Protein 1WDE (pdb70)

Radius of gyration: 20.73 Å; Cα contacts (8 Å, |Δi|>4): 578; chains: 1; bounding box: 50×47×56 Å

Solvent-accessible surface area: 13864 Å² total

Structure (mmCIF, N/CA/C/O backbone):
data_1WDE
#
_entry.id   1WDE
#
_cell.length_a   62.827
_cell.length_b   62.827
_cell.length_c   129.728
_cell.angle_alpha   90.00
_cell.angle_beta   90.00
_cell.angle_gamma   90.00
#
_symmetry.space_group_name_H-M   'P 41 21 2'
#
loop_
_entity.id
_entity.type
_entity.pdbx_description
1 polymer 'Probable diphthine synthase'
2 water water
#
loop_
_atom_site.group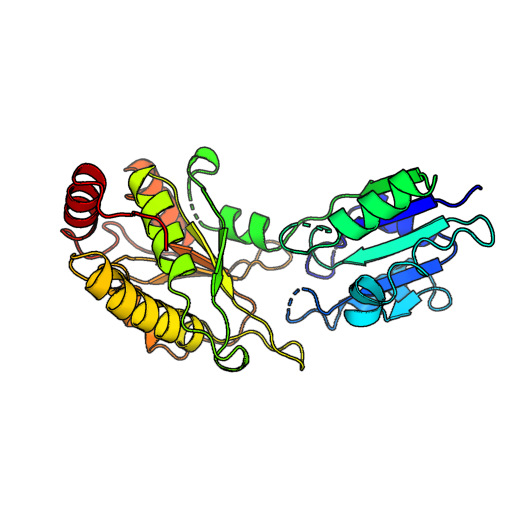_PDB
_atom_site.id
_atom_site.type_symbol
_atom_site.label_atom_id
_atom_site.label_alt_id
_atom_site.label_comp_id
_atom_site.label_asym_id
_atom_site.label_entity_id
_atom_site.label_seq_id
_atom_site.pdbx_PDB_ins_code
_atom_site.Cartn_x
_atom_site.Cartn_y
_atom_site.Cartn_z
_atom_site.occupancy
_atom_site.B_iso_or_equiv
_atom_site.auth_seq_id
_atom_site.auth_comp_id
_atom_site.auth_asym_id
_atom_site.auth_atom_id
_atom_site.pdbx_PDB_model_num
ATOM 1 N N . GLU A 1 6 ? 42.008 24.472 6.149 1.00 90.58 6 GLU A N 1
ATOM 2 C CA . GLU A 1 6 ? 41.292 25.207 7.231 1.00 91.96 6 GLU A CA 1
ATOM 3 C C . GLU A 1 6 ? 41.063 26.678 6.887 1.00 92.15 6 GLU A C 1
ATOM 4 O O . GLU A 1 6 ? 41.762 27.557 7.397 1.00 91.73 6 GLU A O 1
ATOM 10 N N . ALA A 1 7 ? 40.074 26.934 6.030 1.00 91.81 7 ALA A N 1
ATOM 11 C CA . ALA A 1 7 ? 39.730 28.292 5.603 1.00 89.43 7 ALA A CA 1
ATOM 12 C C . ALA A 1 7 ? 39.687 29.252 6.787 1.00 86.72 7 ALA A C 1
ATOM 13 O O . ALA A 1 7 ? 39.441 28.841 7.923 1.00 87.32 7 ALA A O 1
ATOM 15 N N . VAL A 1 8 ? 39.920 30.532 6.511 1.00 83.09 8 VAL A N 1
ATOM 16 C CA . VAL A 1 8 ? 39.938 31.559 7.549 1.00 77.91 8 VAL A CA 1
ATOM 17 C C . VAL A 1 8 ? 38.818 31.408 8.578 1.00 72.96 8 VAL A C 1
ATOM 18 O O . VAL A 1 8 ? 37.631 31.530 8.252 1.00 73.06 8 VAL A O 1
ATOM 22 N N . THR A 1 9 ? 39.208 31.134 9.821 1.00 65.44 9 THR A N 1
ATOM 23 C CA . THR A 1 9 ? 38.256 30.983 10.916 1.00 58.16 9 THR A CA 1
ATOM 24 C C . THR A 1 9 ? 38.683 31.824 12.118 1.00 53.15 9 THR A C 1
ATOM 25 O O . THR A 1 9 ? 39.841 31.792 12.542 1.00 49.14 9 THR A O 1
ATOM 29 N N . LEU A 1 10 ? 37.740 32.587 12.658 1.00 49.36 10 LEU A N 1
ATOM 30 C CA . LEU A 1 10 ? 38.018 33.445 13.799 1.00 47.14 10 LEU A CA 1
ATOM 31 C C . LEU A 1 10 ? 37.418 32.871 15.077 1.00 49.29 10 LEU A C 1
ATOM 32 O O . LEU A 1 10 ? 36.249 32.473 15.112 1.00 49.04 10 LEU A O 1
ATOM 37 N N . LEU A 1 11 ? 38.230 32.821 16.128 1.00 46.44 11 LEU A N 1
ATOM 38 C CA . LEU A 1 11 ? 37.770 32.312 17.407 1.00 39.26 11 LEU A CA 1
ATOM 39 C C . LEU A 1 11 ? 37.797 33.449 18.413 1.00 39.07 11 LEU A C 1
ATOM 40 O O . LEU A 1 11 ? 38.871 33.961 18.730 1.00 39.19 11 LEU A O 1
ATOM 45 N N . LEU A 1 12 ? 36.620 33.863 18.886 1.00 38.01 12 LEU A N 1
ATOM 46 C CA . LEU A 1 12 ? 36.524 34.919 19.901 1.00 33.23 12 LEU A CA 1
ATOM 47 C C . LEU A 1 12 ? 36.394 34.153 21.201 1.00 27.23 12 LEU A C 1
ATOM 48 O O . LEU A 1 12 ? 35.322 33.649 21.525 1.00 27.58 12 LEU A O 1
ATOM 53 N N . VAL A 1 13 ? 37.491 34.085 21.945 1.00 26.15 13 VAL A N 1
ATOM 54 C CA . VAL A 1 13 ? 37.544 33.297 23.166 1.00 25.03 13 VAL A CA 1
ATOM 55 C C . VAL A 1 13 ? 37.558 34.043 24.509 1.00 23.01 13 VAL A C 1
ATOM 56 O O . VAL A 1 13 ? 38.424 34.885 24.756 1.00 30.43 13 VAL A O 1
ATOM 60 N N . GLY A 1 14 ? 36.605 33.714 25.379 1.00 25.74 14 GLY A N 1
ATOM 61 C CA . GLY A 1 14 ? 36.576 34.316 26.703 1.00 22.48 14 GLY A CA 1
ATOM 62 C C . GLY A 1 14 ? 37.492 33.460 27.575 1.00 21.25 14 GLY A C 1
ATOM 63 O O . GLY A 1 14 ? 37.355 32.240 27.631 1.00 27.20 14 GLY A O 1
ATOM 64 N N . TRP A 1 15 ? 38.437 34.093 28.252 1.00 23.90 15 TRP A N 1
ATOM 65 C CA . TRP A 1 15 ? 39.394 33.385 29.089 1.00 25.74 15 TRP A CA 1
ATOM 66 C C . TRP A 1 15 ? 39.056 33.353 30.594 1.00 28.43 15 TRP A C 1
ATOM 67 O O . TRP A 1 15 ? 39.755 32.709 31.370 1.00 29.42 15 TRP A O 1
ATOM 78 N N . GLY A 1 16 ? 37.980 34.012 31.010 1.00 25.02 16 GLY A N 1
ATOM 79 C CA . GLY A 1 16 ? 37.679 34.051 32.437 1.00 26.27 16 GLY A CA 1
ATOM 80 C C . GLY A 1 16 ? 38.474 35.229 32.992 1.00 25.39 16 GLY A C 1
ATOM 81 O O . GLY A 1 16 ? 39.349 35.747 32.304 1.00 25.90 16 GLY A O 1
ATOM 82 N N . TYR A 1 17 ? 38.223 35.659 34.223 1.00 27.13 17 TYR A N 1
ATOM 83 C CA . TYR A 1 17 ? 38.942 36.833 34.712 1.00 25.43 17 TYR A CA 1
ATOM 84 C C . TYR A 1 17 ? 40.088 36.596 35.686 1.00 29.07 17 TYR A C 1
ATOM 85 O O . TYR A 1 17 ? 40.606 37.540 36.271 1.00 34.17 17 TYR A O 1
ATOM 94 N N . ALA A 1 18 ? 40.493 35.349 35.869 1.00 31.43 18 ALA A N 1
ATOM 95 C CA . ALA A 1 18 ? 41.607 35.052 36.756 1.00 32.85 18 ALA A CA 1
ATOM 96 C C . ALA A 1 18 ? 42.170 33.695 36.390 1.00 34.53 18 ALA A C 1
ATOM 97 O O . ALA A 1 18 ? 41.500 32.901 35.745 1.00 32.93 18 ALA A O 1
ATOM 99 N N . PRO A 1 19 ? 43.422 33.421 36.773 1.00 35.04 19 PRO A N 1
ATOM 100 C CA . PRO A 1 19 ? 43.966 32.105 36.436 1.00 36.45 19 PRO A CA 1
ATOM 101 C C . PRO A 1 19 ? 43.103 31.012 37.074 1.00 34.53 19 PRO A C 1
ATOM 102 O O . PRO A 1 19 ? 42.600 31.181 38.182 1.00 33.42 19 PRO A O 1
ATOM 106 N N . GLY A 1 20 ? 42.905 29.912 36.352 1.00 27.56 20 GLY A N 1
ATOM 107 C CA . GLY A 1 20 ? 42.103 28.818 36.870 1.00 30.49 20 GLY A CA 1
ATOM 108 C C . GLY A 1 20 ? 40.641 28.928 36.476 1.00 29.70 20 GLY A C 1
ATOM 109 O O . GLY A 1 20 ? 39.850 28.022 36.722 1.00 29.17 20 GLY A O 1
ATOM 118 N N . GLN A 1 22 ? 39.579 29.270 33.311 1.00 28.54 22 GLN A N 1
ATOM 119 C CA . GLN A 1 22 ? 39.447 28.962 31.876 1.00 26.13 22 GLN A CA 1
ATOM 120 C C . GLN A 1 22 ? 38.654 27.669 31.663 1.00 27.59 22 GLN A C 1
ATOM 121 O O . GLN A 1 22 ? 38.810 26.722 32.431 1.00 30.76 22 GLN A O 1
ATOM 127 N N . THR A 1 23 ? 37.788 27.614 30.641 1.00 26.14 23 THR A N 1
ATOM 128 C CA . THR A 1 23 ? 37.037 26.377 30.422 1.00 27.82 23 THR A CA 1
ATOM 129 C C . THR A 1 23 ? 37.914 25.457 29.572 1.00 26.89 23 THR A C 1
ATOM 130 O O . THR A 1 23 ? 38.854 25.910 28.930 1.00 28.30 23 THR A O 1
ATOM 134 N N . LEU A 1 24 ? 37.608 24.170 29.587 1.00 30.77 24 LEU A N 1
ATOM 135 C CA . LEU A 1 24 ? 38.368 23.195 28.797 1.00 34.75 24 LEU A CA 1
ATOM 136 C C . LEU A 1 24 ? 38.317 23.534 27.300 1.00 35.89 24 LEU A C 1
ATOM 137 O O . LEU A 1 24 ? 39.347 23.524 26.603 1.00 29.68 24 LEU A O 1
ATOM 142 N N . GLU A 1 25 ? 37.130 23.866 26.794 1.00 30.27 25 GLU A N 1
ATOM 143 C CA . GLU A 1 25 ? 37.051 24.174 25.368 1.00 31.96 25 GLU A CA 1
ATOM 144 C C . GLU A 1 25 ? 37.813 25.429 24.994 1.00 31.22 25 GLU A C 1
ATOM 145 O O . GLU A 1 25 ? 38.326 25.536 23.869 1.00 32.12 25 GLU A O 1
ATOM 151 N N . ALA A 1 26 ? 37.907 26.393 25.913 1.00 23.62 26 ALA A N 1
ATOM 152 C CA . ALA A 1 26 ? 38.660 27.601 25.599 1.00 21.95 26 ALA A CA 1
ATOM 153 C C . ALA A 1 26 ? 40.160 27.243 25.517 1.00 25.96 26 ALA A C 1
ATOM 154 O O . ALA A 1 26 ? 40.874 27.693 24.619 1.00 31.60 26 ALA A O 1
ATOM 156 N N . LEU A 1 27 ? 40.627 26.471 26.493 1.00 29.35 27 LEU A N 1
ATOM 157 C CA . LEU A 1 27 ? 42.027 26.047 26.535 1.00 34.09 27 LEU A CA 1
ATOM 158 C C . LEU A 1 27 ? 42.296 25.303 25.215 1.00 37.15 27 LEU A C 1
ATOM 159 O O . LEU A 1 27 ? 43.239 25.623 24.486 1.00 36.86 27 LEU A O 1
ATOM 164 N N . ASP A 1 28 ? 41.433 24.338 24.906 1.00 38.30 28 ASP A N 1
ATOM 165 C CA . ASP A 1 28 ? 41.542 23.549 23.676 1.00 42.33 28 ASP A CA 1
ATOM 166 C C . ASP A 1 28 ? 41.583 24.445 22.423 1.00 46.15 28 ASP A C 1
ATOM 167 O O . ASP A 1 28 ? 42.513 24.365 21.612 1.00 47.92 28 ASP A O 1
ATOM 172 N N . ALA A 1 29 ? 40.580 25.305 22.272 1.00 39.92 29 ALA A N 1
ATOM 173 C CA . ALA A 1 29 ? 40.496 26.206 21.124 1.00 39.47 29 ALA A CA 1
ATOM 174 C C . ALA A 1 29 ? 41.769 26.991 20.853 1.00 40.15 29 ALA A C 1
ATOM 175 O O . ALA A 1 29 ? 42.227 27.067 19.714 1.00 45.90 29 ALA A O 1
ATOM 177 N N . VAL A 1 30 ? 42.320 27.598 21.898 1.00 41.43 30 VAL A N 1
ATOM 178 C CA . VAL A 1 30 ? 43.530 28.409 21.779 1.00 38.53 30 VAL A CA 1
ATOM 179 C C . VAL A 1 30 ? 44.756 27.564 21.449 1.00 38.50 30 VAL A C 1
ATOM 180 O O . VAL A 1 30 ? 45.680 28.026 20.777 1.00 35.74 30 VAL A O 1
ATOM 184 N N . ARG A 1 31 ? 44.756 26.320 21.906 1.00 42.01 31 ARG A N 1
ATOM 185 C CA . ARG A 1 31 ? 45.881 25.441 21.633 1.00 49.10 31 ARG A CA 1
ATOM 186 C C . ARG A 1 31 ? 45.835 24.977 20.182 1.00 52.47 31 ARG A C 1
ATOM 187 O O . ARG A 1 31 ? 46.876 24.810 19.542 1.00 51.93 31 ARG A O 1
ATOM 195 N N . ARG A 1 32 ? 44.624 24.813 19.658 1.00 52.35 32 ARG A N 1
ATOM 196 C CA . ARG A 1 32 ? 44.435 24.355 18.289 1.00 55.12 32 ARG A CA 1
ATOM 197 C C . ARG A 1 32 ? 44.472 25.457 17.237 1.00 55.31 32 ARG A C 1
ATOM 198 O O . ARG A 1 32 ? 44.519 25.174 16.042 1.00 57.40 32 ARG A O 1
ATOM 206 N N . ALA A 1 33 ? 44.463 26.711 17.671 1.00 55.14 33 ALA A N 1
ATOM 207 C CA . ALA A 1 33 ? 44.522 27.825 16.730 1.00 54.54 33 ALA A CA 1
ATOM 208 C C . ALA A 1 33 ? 45.932 27.914 16.136 1.00 54.22 33 ALA A C 1
ATOM 209 O O . ALA A 1 33 ? 46.865 27.295 16.643 1.00 52.72 33 ALA A O 1
ATOM 211 N N . ASP A 1 34 ? 46.084 28.676 15.059 1.00 54.83 34 ASP A N 1
ATOM 212 C CA . ASP A 1 34 ? 47.386 28.829 14.427 1.00 55.49 34 ASP A CA 1
ATOM 213 C C . ASP A 1 34 ? 48.022 30.120 14.907 1.00 58.69 34 ASP A C 1
ATOM 214 O O . ASP A 1 34 ? 49.248 30.224 14.999 1.00 58.49 34 ASP A O 1
ATOM 219 N N . VAL A 1 35 ? 47.177 31.103 15.207 1.00 57.77 35 VAL A N 1
ATOM 220 C CA . VAL A 1 35 ? 47.628 32.402 15.701 1.00 55.80 35 VAL A CA 1
ATOM 221 C C . VAL A 1 35 ? 46.746 32.784 16.901 1.00 54.64 35 VAL A C 1
ATOM 222 O O . VAL A 1 35 ? 45.555 32.456 16.934 1.00 48.72 35 VAL A O 1
ATOM 226 N N . VAL A 1 36 ? 47.333 33.469 17.879 1.00 51.00 36 VAL A N 1
ATOM 227 C CA . VAL A 1 36 ? 46.599 33.877 19.072 1.00 47.60 36 VAL A CA 1
ATOM 228 C C . VAL A 1 36 ? 46.868 35.323 19.473 1.00 51.49 36 VAL A C 1
ATOM 229 O O . VAL A 1 36 ? 47.939 35.645 19.992 1.00 52.85 36 VAL A O 1
ATOM 233 N N . TYR A 1 37 ? 45.898 36.194 19.210 1.00 49.84 37 TYR A N 1
ATOM 234 C CA . TYR A 1 37 ? 46.000 37.596 19.582 1.00 47.91 37 TYR A CA 1
ATOM 235 C C . TYR A 1 37 ? 45.391 37.665 20.970 1.00 50.32 37 TYR A C 1
ATOM 236 O O . TYR A 1 37 ? 44.403 36.988 21.258 1.00 54.21 37 TYR A O 1
ATOM 245 N N . VAL A 1 38 ? 45.987 38.471 21.834 1.00 48.78 38 VAL A N 1
ATOM 246 C CA . VAL A 1 38 ? 45.512 38.609 23.198 1.00 47.05 38 VAL A CA 1
ATOM 247 C C . VAL A 1 38 ? 45.367 40.087 23.513 1.00 47.24 38 VAL A C 1
ATOM 248 O O . VAL A 1 38 ? 46.312 40.859 23.351 1.00 46.51 38 VAL A O 1
ATOM 252 N N . GLU A 1 39 ? 44.177 40.489 23.940 1.00 43.56 39 GLU A N 1
ATOM 253 C CA . GLU A 1 39 ? 43.952 41.884 24.270 1.00 50.57 39 GLU A CA 1
ATOM 254 C C . GLU A 1 39 ? 43.625 41.983 25.750 1.00 51.34 39 GLU A C 1
ATOM 255 O O . GLU A 1 39 ? 42.752 41.285 26.261 1.00 50.31 39 GLU A O 1
ATOM 261 N N . SER A 1 40 ? 44.364 42.838 26.443 1.00 53.65 40 SER A N 1
ATOM 262 C CA . SER A 1 40 ? 44.176 43.011 27.869 1.00 56.96 40 SER A CA 1
ATOM 263 C C . SER A 1 40 ? 43.794 44.432 28.225 1.00 58.70 40 SER A C 1
ATOM 264 O O . SER A 1 40 ? 44.010 44.871 29.351 1.00 62.02 40 SER A O 1
ATOM 267 N N . TYR A 1 41 ? 43.216 45.147 27.263 1.00 57.42 41 TYR A N 1
ATOM 268 C CA . TYR A 1 41 ? 42.806 46.528 27.483 1.00 54.37 41 TYR A CA 1
ATOM 269 C C . TYR A 1 41 ? 41.321 46.713 27.826 1.00 55.15 41 TYR A C 1
ATOM 270 O O . TYR A 1 41 ? 40.942 47.745 28.386 1.00 53.44 41 TYR A O 1
ATOM 279 N N . THR A 1 42 ? 40.482 45.734 27.487 1.00 52.47 42 THR A N 1
ATOM 280 C CA . THR A 1 42 ? 39.048 45.831 27.784 1.00 56.61 42 THR A CA 1
ATOM 281 C C . THR A 1 42 ? 38.740 45.465 29.230 1.00 56.55 42 THR A C 1
ATOM 282 O O . THR A 1 42 ? 37.606 45.623 29.685 1.00 56.31 42 THR A O 1
ATOM 294 N N . PRO A 1 44 ? 40.454 45.717 33.348 1.00 53.53 44 PRO A N 1
ATOM 295 C CA . PRO A 1 44 ? 41.515 46.173 34.258 1.00 51.55 44 PRO A CA 1
ATOM 296 C C . PRO A 1 44 ? 42.149 45.024 35.052 1.00 50.21 44 PRO A C 1
ATOM 297 O O . PRO A 1 44 ? 41.507 44.004 35.293 1.00 50.72 44 PRO A O 1
ATOM 301 N N . GLY A 1 45 ? 43.407 45.195 35.452 1.00 44.65 45 GLY A N 1
ATOM 302 C CA . GLY A 1 45 ? 44.097 44.165 36.208 1.00 48.51 45 GLY A CA 1
ATOM 303 C C . GLY A 1 45 ? 44.296 42.879 35.422 1.00 51.21 45 GLY A C 1
ATOM 304 O O . GLY A 1 45 ? 44.396 41.795 36.004 1.00 50.11 45 GLY A O 1
ATOM 305 N N . SER A 1 46 ? 44.374 42.996 34.099 1.00 50.28 46 SER A N 1
ATOM 306 C CA . SER A 1 46 ? 44.536 41.825 33.240 1.00 54.54 46 SER A CA 1
ATOM 307 C C . SER A 1 46 ? 45.977 41.526 32.842 1.00 54.02 46 SER A C 1
ATOM 308 O O . SER A 1 46 ? 46.217 40.980 31.769 1.00 57.00 46 SER A O 1
ATOM 311 N N . SER A 1 47 ? 46.934 41.870 33.699 1.00 53.81 47 SER A N 1
ATOM 312 C CA . SER A 1 47 ? 48.346 41.621 33.393 1.00 54.28 47 SER A CA 1
ATOM 313 C C . SER A 1 47 ? 48.647 40.134 33.270 1.00 48.44 47 SER A C 1
ATOM 314 O O . SER A 1 47 ? 49.473 39.715 32.460 1.00 51.83 47 SER A O 1
ATOM 317 N N . TRP A 1 48 ? 47.962 39.344 34.081 1.00 44.37 48 TRP A N 1
ATOM 318 C CA . TRP A 1 48 ? 48.137 37.901 34.111 1.00 41.24 48 TRP A CA 1
ATOM 319 C C . TRP A 1 48 ? 47.711 37.225 32.810 1.00 40.20 48 TRP A C 1
ATOM 320 O O . TRP A 1 48 ? 48.163 36.123 32.512 1.00 37.52 48 TRP A O 1
ATOM 331 N N . LEU A 1 49 ? 46.839 37.882 32.047 1.00 38.50 49 LEU A N 1
ATOM 332 C CA . LEU A 1 49 ? 46.295 37.307 30.815 1.00 35.36 49 LEU A CA 1
ATOM 333 C C . LEU A 1 49 ? 47.324 36.764 29.827 1.00 37.90 49 LEU A C 1
ATOM 334 O O . LEU A 1 49 ? 47.327 35.571 29.535 1.00 39.99 49 LEU A O 1
ATOM 339 N N . TYR A 1 50 ? 48.173 37.646 29.306 1.00 37.64 50 TYR A N 1
ATOM 340 C CA . TYR A 1 50 ? 49.225 37.272 28.358 1.00 41.32 50 TYR A CA 1
ATOM 341 C C . TYR A 1 50 ? 49.932 35.991 28.809 1.00 39.74 50 TYR A C 1
ATOM 342 O O . TYR A 1 50 ? 49.949 34.993 28.087 1.00 41.85 50 TYR A O 1
ATOM 351 N N . LYS A 1 51 ? 50.519 36.025 30.001 1.00 45.12 51 LYS A N 1
ATOM 352 C CA . LYS A 1 51 ? 51.224 34.867 30.556 1.00 42.52 51 LYS A CA 1
ATOM 353 C C . LYS A 1 51 ? 50.383 33.595 30.565 1.00 41.77 51 LYS A C 1
ATOM 354 O O . LYS A 1 51 ? 50.871 32.529 30.199 1.00 41.24 51 LYS A O 1
ATOM 360 N N . SER A 1 52 ? 49.128 33.705 30.999 1.00 39.76 52 SER A N 1
ATOM 361 C CA . SER A 1 52 ? 48.220 32.554 31.066 1.00 37.18 52 SER A CA 1
ATOM 362 C C . SER A 1 52 ? 47.920 31.957 29.697 1.00 33.55 52 SER A C 1
ATOM 363 O O . SER A 1 52 ? 47.836 30.740 29.547 1.00 39.94 52 SER A O 1
ATOM 366 N N . VAL A 1 53 ? 47.741 32.822 28.707 1.00 36.21 53 VAL A N 1
ATOM 367 C CA . VAL A 1 53 ? 47.469 32.383 27.343 1.00 38.67 53 VAL A CA 1
ATOM 368 C C . VAL A 1 53 ? 48.729 31.665 26.828 1.00 43.29 53 VAL A C 1
ATOM 369 O O . VAL A 1 53 ? 48.681 30.479 26.498 1.00 37.99 53 VAL A O 1
ATOM 373 N N . VAL A 1 54 ? 49.846 32.395 26.785 1.00 41.65 54 VAL A N 1
ATOM 374 C CA . VAL A 1 54 ? 51.141 31.865 26.337 1.00 42.47 54 VAL A CA 1
ATOM 375 C C . VAL A 1 54 ? 51.373 30.486 26.923 1.00 41.69 54 VAL A C 1
ATOM 376 O O . VAL A 1 54 ? 51.873 29.579 26.259 1.00 44.72 54 VAL A O 1
ATOM 380 N N . GLU A 1 55 ? 50.996 30.343 28.182 1.00 42.20 55 GLU A N 1
ATOM 381 C CA . GLU A 1 55 ? 51.135 29.091 28.899 1.00 43.27 55 GLU A CA 1
ATOM 382 C C . GLU A 1 55 ? 50.296 28.010 28.214 1.00 49.76 55 GLU A C 1
ATOM 383 O O . GLU A 1 55 ? 50.721 26.860 28.084 1.00 48.19 55 GLU A O 1
ATOM 389 N N . ALA A 1 56 ? 49.109 28.394 27.751 1.00 50.25 56 ALA A N 1
ATOM 390 C CA . ALA A 1 56 ? 48.197 27.463 27.094 1.00 46.57 56 ALA A CA 1
ATOM 391 C C . ALA A 1 56 ? 48.523 27.165 25.634 1.00 46.66 56 ALA A C 1
ATOM 392 O O . ALA A 1 56 ? 48.411 26.027 25.202 1.00 43.65 56 ALA A O 1
ATOM 394 N N . ALA A 1 57 ? 48.923 28.189 24.886 1.00 50.30 57 ALA A N 1
ATOM 395 C CA . ALA A 1 57 ? 49.224 28.059 23.462 1.00 53.98 57 ALA A CA 1
ATOM 396 C C . ALA A 1 57 ? 50.637 27.591 23.111 1.00 56.97 57 ALA A C 1
ATOM 397 O O . ALA A 1 57 ? 50.804 26.760 22.222 1.00 53.90 57 ALA A O 1
ATOM 399 N N . GLY A 1 58 ? 51.653 28.143 23.772 1.00 61.23 58 GLY A N 1
ATOM 400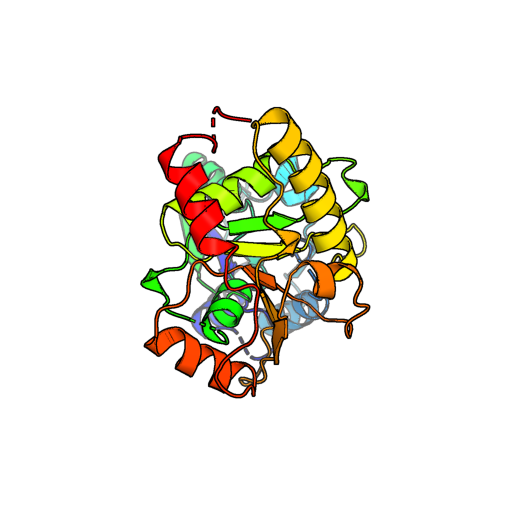 C CA . GLY A 1 58 ? 53.012 27.715 23.482 1.00 69.62 58 GLY A CA 1
ATOM 401 C C . GLY A 1 58 ? 54.091 28.771 23.303 1.00 73.68 58 GLY A C 1
ATOM 402 O O . GLY A 1 58 ? 55.159 28.471 22.768 1.00 78.68 58 GLY A O 1
ATOM 403 N N . GLU A 1 59 ? 53.822 29.996 23.741 1.00 77.63 59 GLU A N 1
ATOM 404 C CA . GLU A 1 59 ? 54.778 31.106 23.644 1.00 80.92 59 GLU A CA 1
ATOM 405 C C . GLU A 1 59 ? 55.274 31.387 22.227 1.00 81.61 59 GLU A C 1
ATOM 406 O O . GLU A 1 59 ? 56.148 32.237 22.035 1.00 83.06 59 GLU A O 1
ATOM 412 N N . ALA A 1 60 ? 54.721 30.685 21.241 1.00 80.45 60 ALA A N 1
ATOM 413 C CA . ALA A 1 60 ? 55.144 30.861 19.857 1.00 79.12 60 ALA A CA 1
ATOM 414 C C . ALA A 1 60 ? 54.032 31.347 18.935 1.00 80.52 60 ALA A C 1
ATOM 415 O O . ALA A 1 60 ? 54.218 31.421 17.721 1.00 82.23 60 ALA A O 1
ATOM 417 N N . ARG A 1 61 ? 52.879 31.680 19.503 1.00 80.22 61 ARG A N 1
ATOM 418 C CA . ARG A 1 61 ? 51.757 32.150 18.699 1.00 77.35 61 ARG A CA 1
ATOM 419 C C . ARG A 1 61 ? 51.052 33.342 19.338 1.00 76.24 61 ARG A C 1
ATOM 420 O O . ARG A 1 61 ? 50.429 34.151 18.648 1.00 79.04 61 ARG A O 1
ATOM 428 N N . VAL A 1 62 ? 51.169 33.457 20.655 1.00 73.18 62 VAL A N 1
ATOM 429 C CA . VAL A 1 62 ? 50.539 34.551 21.379 1.00 70.08 62 VAL A CA 1
ATOM 430 C C . VAL A 1 62 ? 51.051 35.895 20.873 1.00 69.23 62 VAL A C 1
ATOM 431 O O . VAL A 1 62 ? 52.242 36.060 20.610 1.00 69.63 62 VAL A O 1
ATOM 435 N N . VAL A 1 63 ? 50.139 36.853 20.737 1.00 68.03 63 VAL A N 1
ATOM 436 C CA . VAL A 1 63 ? 50.489 38.181 20.256 1.00 67.89 63 VAL A CA 1
ATOM 437 C C . VAL A 1 63 ? 49.643 39.263 20.928 1.00 69.78 63 VAL A C 1
ATOM 438 O O . VAL A 1 63 ? 48.414 39.206 20.899 1.00 68.81 63 VAL A O 1
ATOM 442 N N . GLU A 1 64 ? 50.304 40.245 21.532 1.00 70.27 64 GLU A N 1
ATOM 443 C CA . GLU A 1 64 ? 49.601 41.348 22.175 1.00 70.61 64 GLU A CA 1
ATOM 444 C C . GLU A 1 64 ? 48.876 42.146 21.105 1.00 69.80 64 GLU A C 1
ATOM 445 O O . GLU A 1 64 ? 49.466 42.502 20.085 1.00 72.31 64 GLU A O 1
ATOM 451 N N . ALA A 1 65 ? 47.597 42.423 21.334 1.00 68.47 65 ALA A N 1
ATOM 452 C CA . ALA A 1 65 ? 46.802 43.205 20.395 1.00 65.44 65 ALA A CA 1
ATOM 453 C C . ALA A 1 65 ? 46.300 44.458 21.107 1.00 63.13 65 ALA A C 1
ATOM 454 O O . ALA A 1 65 ? 45.769 44.374 22.211 1.00 62.23 65 ALA A O 1
ATOM 456 N N . SER A 1 66 ? 46.476 45.620 20.485 1.00 62.14 66 SER A N 1
ATOM 457 C CA . SER A 1 66 ? 46.030 46.872 21.093 1.00 61.59 66 SER A CA 1
ATOM 458 C C . SER A 1 66 ? 44.625 47.227 20.621 1.00 61.89 66 SER A C 1
ATOM 459 O O . SER A 1 66 ? 44.084 46.591 19.717 1.00 56.50 66 SER A O 1
ATOM 462 N N . ARG A 1 67 ? 44.040 48.253 21.230 1.00 63.16 67 ARG A N 1
ATOM 463 C CA . ARG A 1 67 ? 42.699 48.672 20.866 1.00 63.56 67 ARG A CA 1
ATOM 464 C C . ARG A 1 67 ? 42.608 49.138 19.416 1.00 66.69 67 ARG A C 1
ATOM 465 O O . ARG A 1 67 ? 41.771 48.646 18.658 1.00 68.05 67 ARG A O 1
ATOM 473 N N . ARG A 1 68 ? 43.462 50.078 19.024 1.00 66.16 68 ARG A N 1
ATOM 474 C CA . ARG A 1 68 ? 43.428 50.570 17.654 1.00 68.14 68 ARG A CA 1
ATOM 475 C C . ARG A 1 68 ? 43.644 49.426 16.672 1.00 67.59 68 ARG A C 1
ATOM 476 O O . ARG A 1 68 ? 43.165 49.477 15.544 1.00 68.62 68 ARG A O 1
ATOM 484 N N . ASP A 1 69 ? 44.355 48.387 17.100 1.00 66.27 69 ASP A N 1
ATOM 485 C CA . ASP A 1 69 ? 44.590 47.239 16.230 1.00 65.41 69 ASP A CA 1
ATOM 486 C C . ASP A 1 69 ? 43.273 46.522 15.952 1.00 65.76 69 ASP A C 1
ATOM 487 O O . ASP A 1 69 ? 42.973 46.169 14.812 1.00 66.18 69 ASP A O 1
ATOM 492 N N . LEU A 1 70 ? 42.481 46.317 16.997 1.00 61.87 70 LEU A N 1
ATOM 493 C CA . LEU A 1 70 ? 41.210 45.626 16.848 1.00 61.77 70 LEU A CA 1
ATOM 494 C C . LEU A 1 70 ? 40.094 46.559 16.379 1.00 62.23 70 LEU A C 1
ATOM 495 O O . LEU A 1 70 ? 39.150 46.121 15.725 1.00 65.43 70 LEU A O 1
ATOM 500 N N . GLU A 1 71 ? 40.202 47.845 16.697 1.00 63.39 71 GLU A N 1
ATOM 501 C CA . GLU A 1 71 ? 39.176 48.799 16.291 1.00 67.81 71 GLU A CA 1
ATOM 502 C C . GLU A 1 71 ? 39.498 49.525 14.981 1.00 71.17 71 GLU A C 1
ATOM 503 O O . GLU A 1 71 ? 38.650 49.621 14.092 1.00 70.65 71 GLU A O 1
ATOM 509 N N . GLU A 1 72 ? 40.721 50.036 14.869 1.00 73.01 72 GLU A N 1
ATOM 510 C CA . GLU A 1 72 ? 41.146 50.764 13.677 1.00 74.86 72 GLU A CA 1
ATOM 511 C C . GLU A 1 72 ? 41.605 49.802 12.582 1.00 75.10 72 GLU A C 1
ATOM 512 O O . GLU A 1 72 ? 41.177 49.901 11.435 1.00 77.76 72 GLU A O 1
ATOM 518 N N . ARG A 1 73 ? 42.482 48.874 12.949 1.00 74.76 73 ARG A N 1
ATOM 519 C CA . ARG A 1 73 ? 43.026 47.902 12.009 1.00 77.15 73 ARG A CA 1
ATOM 520 C C . ARG A 1 73 ? 42.360 46.526 12.118 1.00 79.17 73 ARG A C 1
ATOM 521 O O . ARG A 1 73 ? 43.007 45.495 11.930 1.00 77.81 73 ARG A O 1
ATOM 529 N N . SER A 1 74 ? 41.068 46.541 12.388 1.00 83.32 74 SER A N 1
ATOM 530 C CA . SER A 1 74 ? 40.338 45.282 12.552 1.00 87.22 74 SER A CA 1
ATOM 531 C C . SER A 1 74 ? 40.267 44.529 11.228 1.00 89.39 74 SER A C 1
ATOM 532 O O . SER A 1 74 ? 39.954 43.327 11.188 1.00 89.65 74 SER A O 1
ATOM 535 N N . ARG A 1 75 ? 40.562 45.241 10.139 1.00 91.73 75 ARG A N 1
ATOM 536 C CA . ARG A 1 75 ? 40.503 44.615 8.809 1.00 95.08 75 ARG A CA 1
ATOM 537 C C . ARG A 1 75 ? 41.625 43.590 8.609 1.00 95.86 75 ARG A C 1
ATOM 538 O O . ARG A 1 75 ? 41.536 42.718 7.740 1.00 95.99 75 ARG A O 1
ATOM 546 N N . GLU A 1 76 ? 42.671 43.698 9.412 1.00 98.24 76 GLU A N 1
ATOM 547 C CA . GLU A 1 76 ? 43.818 42.771 9.306 1.00 100.53 76 GLU A CA 1
ATOM 548 C C . GLU A 1 76 ? 43.531 41.457 10.056 1.00 101.41 76 GLU A C 1
ATOM 549 O O . GLU A 1 76 ? 43.745 40.356 9.528 1.00 101.37 76 GLU A O 1
ATOM 555 N N . ILE A 1 77 ? 43.046 41.580 11.285 1.00 101.86 77 ILE A N 1
ATOM 556 C CA . ILE A 1 77 ? 42.737 40.395 12.111 1.00 101.75 77 ILE A CA 1
ATOM 557 C C . ILE A 1 77 ? 41.768 39.480 11.357 1.00 103.09 77 ILE A C 1
ATOM 558 O O . ILE A 1 77 ? 41.807 38.251 11.494 1.00 103.03 77 ILE A O 1
ATOM 563 N N . VAL A 1 78 ? 40.903 40.098 10.569 1.00 104.68 78 VAL A N 1
ATOM 564 C CA . VAL A 1 78 ? 39.941 39.347 9.746 1.00 106.01 78 VAL A CA 1
ATOM 565 C C . VAL A 1 78 ? 40.716 38.707 8.594 1.00 107.82 78 VAL A C 1
ATOM 566 O O . VAL A 1 78 ? 40.160 38.431 7.528 1.00 107.84 78 VAL A O 1
ATOM 570 N N . SER A 1 79 ? 41.978 38.515 8.895 1.00 109.80 79 SER A N 1
ATOM 571 C CA . SER A 1 79 ? 42.999 37.937 7.998 1.00 110.08 79 SER A CA 1
ATOM 572 C C . SER A 1 79 ? 42.403 36.985 6.906 1.00 110.25 79 SER A C 1
ATOM 573 O O . SER A 1 79 ? 42.379 35.756 7.088 1.00 109.87 79 SER A O 1
ATOM 576 N N . ARG A 1 80 ? 41.949 37.624 5.795 1.00 109.54 80 ARG A N 1
ATOM 577 C CA . ARG A 1 80 ? 41.372 36.937 4.578 1.00 109.15 80 ARG A CA 1
ATOM 578 C C . ARG A 1 80 ? 42.440 36.986 3.462 1.00 109.51 80 ARG A C 1
ATOM 579 O O . ARG A 1 80 ? 42.179 37.410 2.309 1.00 109.55 80 ARG A O 1
ATOM 587 N N . ALA A 1 81 ? 43.603 36.552 3.875 1.00 109.24 81 ALA A N 1
ATOM 588 C CA . ALA A 1 81 ? 44.795 36.515 3.047 1.00 108.17 81 ALA A CA 1
ATOM 589 C C . ALA A 1 81 ? 45.301 35.121 3.017 1.00 107.57 81 ALA A C 1
ATOM 590 O O . ALA A 1 81 ? 45.525 34.464 2.006 1.00 108.15 81 ALA A O 1
ATOM 592 N N . LEU A 1 82 ? 45.552 34.524 4.048 1.00 105.50 82 LEU A N 1
ATOM 593 C CA . LEU A 1 82 ? 45.896 33.224 3.790 1.00 101.79 82 LEU A CA 1
ATOM 594 C C . LEU A 1 82 ? 44.591 32.522 4.134 1.00 99.49 82 LEU A C 1
ATOM 595 O O . LEU A 1 82 ? 43.552 32.971 3.649 1.00 100.79 82 LEU A O 1
ATOM 600 N N . ASP A 1 83 ? 44.603 31.499 4.873 1.00 95.91 83 ASP A N 1
ATOM 601 C CA . ASP A 1 83 ? 43.359 30.755 5.284 1.00 92.42 83 ASP A CA 1
ATOM 602 C C . ASP A 1 83 ? 43.798 30.066 6.516 1.00 87.68 83 ASP A C 1
ATOM 603 O O . ASP A 1 83 ? 44.536 29.089 6.442 1.00 86.92 83 ASP A O 1
ATOM 608 N N . ALA A 1 84 ? 43.377 30.562 7.641 1.00 81.83 84 ALA A N 1
ATOM 609 C CA . ALA A 1 84 ? 43.845 29.986 8.894 1.00 74.37 84 ALA A CA 1
ATOM 610 C C . ALA A 1 84 ? 42.874 30.233 10.041 1.00 69.81 84 ALA A C 1
ATOM 611 O O . ALA A 1 84 ? 41.917 30.996 9.919 1.00 66.97 84 ALA A O 1
ATOM 613 N N . VAL A 1 85 ? 43.299 29.583 11.153 1.00 61.57 85 VAL A N 1
ATOM 614 C CA . VAL A 1 85 ? 42.512 29.692 12.384 1.00 54.91 85 VAL A CA 1
ATOM 615 C C . VAL A 1 85 ? 43.126 30.742 13.300 1.00 52.30 85 VAL A C 1
ATOM 616 O O . VAL A 1 85 ? 44.218 30.545 13.843 1.00 49.72 85 VAL A O 1
ATOM 620 N N . VAL A 1 86 ? 42.435 31.864 13.465 1.00 49.54 86 VAL A N 1
ATOM 621 C CA . VAL A 1 86 ? 42.922 32.950 14.312 1.00 46.94 86 VAL A CA 1
ATOM 622 C C . VAL A 1 86 ? 42.056 33.118 15.557 1.00 46.09 86 VAL A C 1
ATOM 623 O O . VAL A 1 86 ? 40.831 33.129 15.475 1.00 45.53 86 VAL A O 1
ATOM 627 N N . ALA A 1 87 ? 42.704 33.247 16.708 1.00 45.85 87 ALA A N 1
ATOM 628 C CA . ALA A 1 87 ? 41.985 33.412 17.959 1.00 47.95 87 ALA A CA 1
ATOM 629 C C . ALA A 1 87 ? 42.253 34.772 18.585 1.00 47.42 87 ALA A C 1
ATOM 630 O O . ALA A 1 87 ? 43.380 35.272 18.548 1.00 45.91 87 ALA A O 1
ATOM 632 N N . VAL A 1 88 ? 41.198 35.378 19.123 1.00 41.15 88 VAL A N 1
ATOM 633 C CA . VAL A 1 88 ? 41.305 36.653 19.821 1.00 37.23 88 VAL A CA 1
ATOM 634 C C . VAL A 1 88 ? 40.827 36.324 21.228 1.00 33.03 88 VAL A C 1
ATOM 635 O O . VAL A 1 88 ? 39.686 35.887 21.433 1.00 29.70 88 VAL A O 1
ATOM 639 N N . VAL A 1 89 ? 41.717 36.506 22.195 1.00 35.56 89 VAL A N 1
ATOM 640 C CA . VAL A 1 89 ? 41.407 36.187 23.579 1.00 33.38 89 VAL A CA 1
ATOM 641 C C . VAL A 1 89 ? 41.174 37.409 24.446 1.00 31.68 89 VAL A C 1
ATOM 642 O O . VAL A 1 89 ? 41.953 38.358 24.428 1.00 34.21 89 VAL A O 1
ATOM 646 N N . THR A 1 90 ? 40.097 37.350 25.222 1.00 33.51 90 THR A N 1
ATOM 647 C CA . THR A 1 90 ? 39.713 38.421 26.130 1.00 29.44 90 THR A CA 1
ATOM 648 C C . THR A 1 90 ? 39.573 37.870 27.545 1.00 31.91 90 THR A C 1
ATOM 649 O O . THR A 1 90 ? 39.161 36.732 27.726 1.00 33.03 90 THR A O 1
ATOM 653 N N . ALA A 1 91 ? 39.948 38.654 28.551 1.00 28.17 91 ALA A N 1
ATOM 654 C CA . ALA A 1 91 ? 39.748 38.203 29.920 1.00 29.52 91 ALA A CA 1
ATOM 655 C C . ALA A 1 91 ? 38.210 38.287 30.054 1.00 26.19 91 ALA A C 1
ATOM 656 O O . ALA A 1 91 ? 37.582 39.131 29.426 1.00 32.97 91 ALA A O 1
ATOM 658 N N . GLY A 1 92 ? 37.596 37.417 30.836 1.00 30.25 92 GLY A N 1
ATOM 659 C CA . GLY A 1 92 ? 36.146 37.467 30.944 1.00 26.33 92 GLY A CA 1
ATOM 660 C C . GLY A 1 92 ? 35.484 36.817 29.737 1.00 26.50 92 GLY A C 1
ATOM 661 O O . GLY A 1 92 ? 35.869 35.726 29.325 1.00 27.77 92 GLY A O 1
ATOM 662 N N . ASP A 1 93 ? 34.488 37.483 29.167 1.00 26.84 93 ASP A N 1
ATOM 663 C CA . ASP A 1 93 ? 33.765 36.973 27.993 1.00 23.49 93 ASP A CA 1
ATOM 664 C C . ASP A 1 93 ? 33.832 38.033 26.912 1.00 23.80 93 ASP A C 1
ATOM 665 O O . ASP A 1 93 ? 33.545 39.200 27.169 1.00 23.28 93 ASP A O 1
ATOM 670 N N . PRO A 1 94 ? 34.164 37.641 25.677 1.00 26.02 94 PRO A N 1
ATOM 671 C CA . PRO A 1 94 ? 34.254 38.620 24.586 1.00 25.47 94 PRO A CA 1
ATOM 672 C C . PRO A 1 94 ? 32.987 39.402 24.231 1.00 27.84 94 PRO A C 1
ATOM 673 O O . PRO A 1 94 ? 33.070 40.473 23.639 1.00 29.92 94 PRO A O 1
ATOM 685 N N . VAL A 1 96 ? 30.757 40.448 26.529 1.00 26.80 96 VAL A N 1
ATOM 686 C CA . VAL A 1 96 ? 30.318 41.237 27.666 1.00 25.99 96 VAL A CA 1
ATOM 687 C C . VAL A 1 96 ? 31.134 42.493 27.886 1.00 25.35 96 VAL A C 1
ATOM 688 O O . VAL A 1 96 ? 32.275 42.430 28.329 1.00 24.29 96 VAL A O 1
ATOM 692 N N . ALA A 1 97 ? 30.541 43.637 27.570 1.00 27.51 97 ALA A N 1
ATOM 693 C CA . ALA A 1 97 ? 31.197 44.914 27.797 1.00 34.67 97 ALA A CA 1
ATOM 694 C C . ALA A 1 97 ? 32.464 45.172 26.986 1.00 37.26 97 ALA A C 1
ATOM 695 O O . ALA A 1 97 ? 33.469 45.618 27.530 1.00 34.26 97 ALA A O 1
ATOM 697 N N . THR A 1 98 ? 32.412 44.863 25.695 1.00 36.68 98 THR A N 1
ATOM 698 C CA . THR A 1 98 ? 33.526 45.117 24.774 1.00 34.01 98 THR A CA 1
ATOM 699 C C . THR A 1 98 ? 32.827 45.301 23.439 1.00 34.07 98 THR A C 1
ATOM 700 O O . THR A 1 98 ? 31.636 45.017 23.331 1.00 37.91 98 THR A O 1
ATOM 704 N N . THR A 1 99 ? 33.527 45.795 22.428 1.00 29.28 99 THR A N 1
ATOM 705 C CA . THR A 1 99 ? 32.887 45.949 21.127 1.00 36.39 99 THR A CA 1
ATOM 706 C C . THR A 1 99 ? 33.354 44.876 20.128 1.00 36.40 99 THR A C 1
ATOM 707 O O . THR A 1 99 ? 33.246 45.070 18.917 1.00 36.99 99 THR A O 1
ATOM 711 N N . HIS A 1 100 ? 33.846 43.745 20.635 1.00 34.18 100 HIS A N 1
ATOM 712 C CA . HIS A 1 100 ? 34.316 42.659 19.770 1.00 34.51 100 HIS A CA 1
ATOM 713 C C . HIS A 1 100 ? 33.247 42.026 18.862 1.00 34.08 100 HIS A C 1
ATOM 714 O O . HIS A 1 100 ? 33.582 41.262 17.954 1.00 31.97 100 HIS A O 1
ATOM 721 N N . SER A 1 101 ? 31.970 42.321 19.098 1.00 29.28 101 SER A N 1
ATOM 722 C CA . SER A 1 101 ? 30.918 41.779 18.234 1.00 30.45 101 SER A CA 1
ATOM 723 C C . SER A 1 101 ? 31.055 42.413 16.834 1.00 35.18 101 SER A C 1
ATOM 724 O O . SER A 1 101 ? 30.628 41.833 15.834 1.00 29.09 101 SER A O 1
ATOM 727 N N . SER A 1 102 ? 31.648 43.607 16.774 1.00 31.49 102 SER A N 1
ATOM 728 C CA . SER A 1 102 ? 31.858 44.285 15.499 1.00 35.46 102 SER A CA 1
ATOM 729 C C . SER A 1 102 ? 32.906 43.503 14.721 1.00 35.75 102 SER A C 1
ATOM 730 O O . SER A 1 102 ? 32.783 43.320 13.515 1.00 38.80 102 SER A O 1
ATOM 733 N N . LEU A 1 103 ? 33.932 43.021 15.414 1.00 37.22 103 LEU A N 1
ATOM 734 C CA . LEU A 1 103 ? 34.960 42.237 14.747 1.00 39.56 103 LEU A CA 1
ATOM 735 C C . LEU A 1 103 ? 34.300 40.986 14.153 1.00 34.81 103 LEU A C 1
ATOM 736 O O . LEU A 1 103 ? 34.535 40.636 13.002 1.00 40.44 103 LEU A O 1
ATOM 741 N N . ALA A 1 104 ? 33.480 40.311 14.951 1.00 30.89 104 ALA A N 1
ATOM 742 C CA . ALA A 1 104 ? 32.800 39.102 14.501 1.00 30.23 104 ALA A CA 1
ATOM 743 C C . ALA A 1 104 ? 31.884 39.374 13.315 1.00 34.81 104 ALA A C 1
ATOM 744 O O . ALA A 1 104 ? 31.763 38.537 12.421 1.00 36.44 104 ALA A O 1
ATOM 746 N N . ALA A 1 105 ? 31.239 40.541 13.306 1.00 34.06 105 ALA A N 1
ATOM 747 C CA . ALA A 1 105 ? 30.322 40.896 12.223 1.00 36.43 105 ALA A CA 1
ATOM 748 C C . ALA A 1 105 ? 31.034 41.133 10.904 1.00 40.77 105 ALA A C 1
ATOM 749 O O . ALA A 1 105 ? 30.593 40.645 9.863 1.00 39.73 105 ALA A O 1
ATOM 751 N N . GLU A 1 106 ? 32.113 41.904 10.930 1.00 41.74 106 GLU A N 1
ATOM 752 C CA . GLU A 1 106 ? 32.845 42.151 9.697 1.00 47.08 106 GLU A CA 1
ATOM 753 C C . GLU A 1 106 ? 33.463 40.846 9.184 1.00 49.33 106 GLU A C 1
ATOM 754 O O . GLU A 1 106 ? 33.526 40.597 7.972 1.00 46.55 106 GLU A O 1
ATOM 760 N N . ALA A 1 107 ? 33.900 40.002 10.112 1.00 47.13 107 ALA A N 1
ATOM 761 C CA . ALA A 1 107 ? 34.472 38.717 9.746 1.00 46.20 107 ALA A CA 1
ATOM 762 C C . ALA A 1 107 ? 33.391 37.912 9.026 1.00 46.15 107 ALA A C 1
ATOM 763 O O . ALA A 1 107 ? 33.596 37.440 7.907 1.00 45.08 107 ALA A O 1
ATOM 765 N N . LEU A 1 108 ? 32.236 37.767 9.668 1.00 46.18 108 LEU A N 1
ATOM 766 C CA . LEU A 1 108 ? 31.127 37.036 9.076 1.00 44.61 108 LEU A CA 1
ATOM 767 C C . LEU A 1 108 ? 30.792 37.569 7.686 1.00 45.63 108 LEU A C 1
ATOM 768 O O . LEU A 1 108 ? 30.618 36.795 6.750 1.00 49.33 108 LEU A O 1
ATOM 773 N N . GLU A 1 109 ? 30.715 38.890 7.552 1.00 45.96 109 GLU A N 1
ATOM 774 C CA . GLU A 1 109 ? 30.389 39.502 6.269 1.00 51.24 109 GLU A CA 1
ATOM 775 C C . GLU A 1 109 ? 31.507 39.318 5.252 1.00 50.13 109 GLU A C 1
ATOM 776 O O . GLU A 1 109 ? 31.260 39.303 4.045 1.00 51.18 109 GLU A O 1
ATOM 782 N N . ALA A 1 110 ? 32.733 39.188 5.748 1.00 50.38 110 ALA A N 1
ATOM 783 C CA . ALA A 1 110 ? 33.900 39.001 4.891 1.00 49.92 110 ALA A CA 1
ATOM 784 C C . ALA A 1 110 ? 34.139 37.527 4.572 1.00 50.44 110 ALA A C 1
ATOM 785 O O . ALA A 1 110 ? 35.223 37.153 4.130 1.00 49.56 110 ALA A O 1
ATOM 787 N N . GLY A 1 111 ? 33.127 36.695 4.814 1.00 52.59 111 GLY A N 1
ATOM 788 C CA . GLY A 1 111 ? 33.240 35.275 4.525 1.00 51.35 111 GLY A CA 1
ATOM 789 C C . GLY A 1 111 ? 33.799 34.355 5.599 1.00 52.88 111 GLY A C 1
ATOM 790 O O . GLY A 1 111 ? 33.559 33.145 5.547 1.00 49.10 111 GLY A O 1
ATOM 791 N N . VAL A 1 112 ? 34.534 34.911 6.563 1.00 51.05 112 VAL A N 1
ATOM 792 C CA . VAL A 1 112 ? 35.140 34.125 7.648 1.00 50.18 112 VAL A CA 1
ATOM 793 C C . VAL A 1 112 ? 34.144 33.470 8.612 1.00 48.54 112 VAL A C 1
ATOM 794 O O . VAL A 1 112 ? 33.150 34.081 9.008 1.00 51.94 112 VAL A O 1
ATOM 798 N N . ALA A 1 113 ? 34.411 32.222 8.987 1.00 48.67 113 ALA A N 1
ATOM 799 C CA . ALA A 1 113 ? 33.545 31.516 9.924 1.00 46.89 113 ALA A CA 1
ATOM 800 C C . ALA A 1 113 ? 33.902 32.022 11.322 1.00 46.20 113 ALA A C 1
ATOM 801 O O . ALA A 1 113 ? 35.078 32.150 11.650 1.00 48.92 113 ALA A O 1
ATOM 803 N N . VAL A 1 114 ? 32.896 32.320 12.140 1.00 43.55 114 VAL A N 1
ATOM 804 C CA . VAL A 1 114 ? 33.160 32.83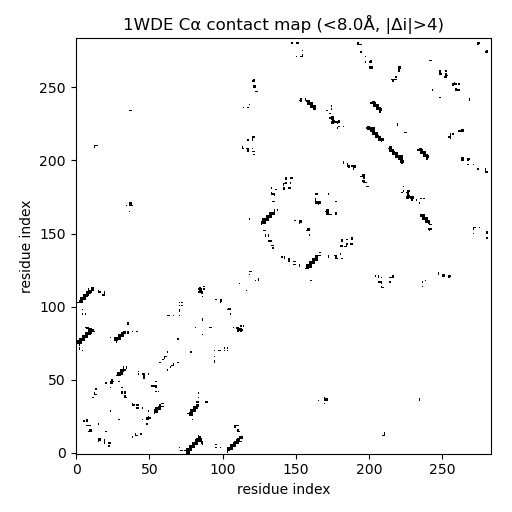2 13.486 1.00 42.10 114 VAL A CA 1
ATOM 805 C C . VAL A 1 114 ? 32.616 31.942 14.589 1.00 39.84 114 VAL A C 1
ATOM 806 O O . VAL A 1 114 ? 31.449 31.554 14.571 1.00 34.74 114 VAL A O 1
ATOM 810 N N . ARG A 1 115 ? 33.478 31.606 15.545 1.00 36.23 115 ARG A N 1
ATOM 811 C CA . ARG A 1 115 ? 33.070 30.772 16.675 1.00 37.08 115 ARG A CA 1
ATOM 812 C C . ARG A 1 115 ? 33.220 31.617 17.943 1.00 33.55 115 ARG A C 1
ATOM 813 O O . ARG A 1 115 ? 34.274 32.216 18.184 1.00 35.11 115 ARG A O 1
ATOM 821 N N . TYR A 1 116 ? 32.162 31.675 18.737 1.00 28.17 116 TYR A N 1
ATOM 822 C CA . TYR A 1 116 ? 32.195 32.438 19.979 1.00 29.97 116 TYR A CA 1
ATOM 823 C C . TYR A 1 116 ? 32.354 31.427 21.108 1.00 27.09 116 TYR A C 1
ATOM 824 O O . TYR A 1 116 ? 31.455 30.624 21.362 1.00 26.47 116 TYR A O 1
ATOM 833 N N . ILE A 1 117 ? 33.517 31.437 21.759 1.00 28.09 117 ILE A N 1
ATOM 834 C CA . ILE A 1 117 ? 33.750 30.511 22.868 1.00 24.66 117 ILE A CA 1
ATOM 835 C C . ILE A 1 117 ? 33.535 31.328 24.147 1.00 26.56 117 ILE A C 1
ATOM 836 O O . ILE A 1 117 ? 34.311 32.222 24.448 1.00 22.71 117 ILE A O 1
ATOM 841 N N . PRO A 1 118 ? 32.471 31.029 24.906 1.00 25.56 118 PRO A N 1
ATOM 842 C CA . PRO A 1 118 ? 32.249 31.821 26.127 1.00 24.37 118 PRO A CA 1
ATOM 843 C C . PRO A 1 118 ? 33.227 31.650 27.293 1.00 30.92 118 PRO A C 1
ATOM 844 O O . PRO A 1 118 ? 33.880 30.611 27.441 1.00 31.79 118 PRO A O 1
ATOM 848 N N . GLY A 1 119 ? 33.343 32.710 28.093 1.00 21.63 119 GLY A N 1
ATOM 849 C CA . GLY A 1 119 ? 34.197 32.685 29.269 1.00 22.56 119 GLY A CA 1
ATOM 850 C C . GLY A 1 119 ? 33.408 33.270 30.433 1.00 24.77 119 GLY A C 1
ATOM 851 O O . GLY A 1 119 ? 32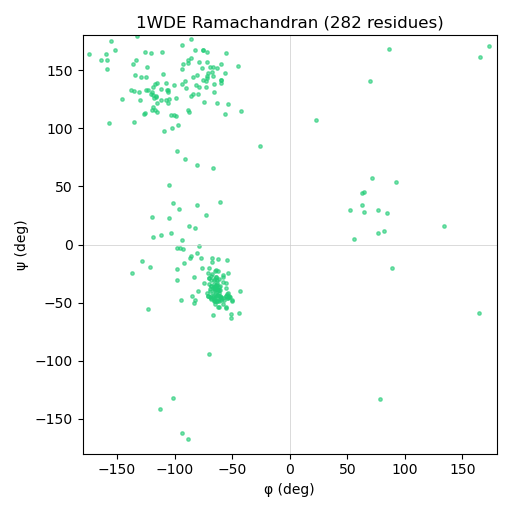.419 33.981 30.209 1.00 21.63 119 GLY A O 1
ATOM 852 N N . VAL A 1 120 ? 33.799 32.976 31.669 1.00 24.85 120 VAL A N 1
ATOM 853 C CA . VAL A 1 120 ? 33.089 33.565 32.812 1.00 27.59 120 VAL A CA 1
ATOM 854 C C . VAL A 1 120 ? 33.503 35.035 32.898 1.00 27.11 120 VAL A C 1
ATOM 855 O O . VAL A 1 120 ? 34.701 35.338 32.999 1.00 22.38 120 VAL A O 1
ATOM 859 N N . SER A 1 121 ? 32.544 35.965 32.837 1.00 22.50 121 SER A N 1
ATOM 860 C CA . SER A 1 121 ? 32.948 37.361 32.944 1.00 24.12 121 SER A CA 1
ATOM 861 C C . SER A 1 121 ? 32.861 37.827 34.398 1.00 20.41 121 SER A C 1
ATOM 862 O O . SER A 1 121 ? 32.085 37.286 35.199 1.00 17.77 121 SER A O 1
ATOM 865 N N . GLY A 1 122 ? 33.703 38.791 34.742 1.00 22.36 122 GLY A N 1
ATOM 866 C CA . GLY A 1 122 ? 33.706 39.322 36.090 1.00 24.81 122 GLY A CA 1
ATOM 867 C C . GLY A 1 122 ? 32.384 40.001 36.393 1.00 20.20 122 GLY A C 1
ATOM 868 O O . GLY A 1 122 ? 31.956 40.053 37.546 1.00 20.25 122 GLY A O 1
ATOM 869 N N . VAL A 1 123 ? 31.731 40.520 35.360 1.00 20.46 123 VAL A N 1
ATOM 870 C CA . VAL A 1 123 ? 30.444 41.178 35.557 1.00 18.53 123 VAL A CA 1
ATOM 871 C C . VAL A 1 123 ? 29.429 40.173 36.075 1.00 19.76 123 VAL A C 1
ATOM 872 O O . VAL A 1 123 ? 28.708 40.450 37.032 1.00 20.27 123 VAL A O 1
ATOM 876 N N . GLN A 1 124 ? 29.354 39.012 35.426 1.00 17.82 124 GLN A N 1
ATOM 877 C CA . GLN A 1 124 ? 28.395 37.970 35.809 1.00 18.91 124 GLN A CA 1
ATOM 878 C C . GLN A 1 124 ? 28.691 37.455 37.206 1.00 22.56 124 GLN A C 1
ATOM 879 O O . GLN A 1 124 ? 27.773 37.283 38.022 1.00 21.48 124 GLN A O 1
ATOM 885 N N . ALA A 1 125 ? 29.973 37.210 37.480 1.00 20.97 125 ALA A N 1
ATOM 886 C CA . ALA A 1 125 ? 30.380 36.723 38.790 1.00 14.34 125 ALA A CA 1
ATOM 887 C C . ALA A 1 125 ? 30.066 37.769 39.874 1.00 16.14 125 ALA A C 1
ATOM 888 O O . ALA A 1 125 ? 29.646 37.411 40.962 1.00 14.67 125 ALA A O 1
ATOM 890 N N . ALA A 1 126 ? 30.262 39.050 39.565 1.00 19.16 126 ALA A N 1
ATOM 891 C CA . ALA A 1 126 ? 29.980 40.112 40.531 1.00 20.07 126 ALA A CA 1
ATOM 892 C C . ALA A 1 126 ? 28.480 40.145 40.828 1.00 24.52 126 ALA A C 1
ATOM 893 O O . ALA A 1 126 ? 28.086 40.128 41.992 1.00 19.22 126 ALA A O 1
ATOM 895 N N . ARG A 1 127 ? 27.644 40.187 39.782 1.00 19.14 127 ARG A N 1
ATOM 896 C CA . ARG A 1 127 ? 26.201 40.192 39.992 1.00 24.43 127 ARG A CA 1
ATOM 897 C C . ARG A 1 127 ? 25.835 38.975 40.822 1.00 17.50 127 ARG A C 1
ATOM 898 O O . ARG A 1 127 ? 25.067 39.069 41.786 1.00 20.57 127 ARG A O 1
ATOM 906 N N . GLY A 1 128 ? 26.414 37.835 40.466 1.00 19.18 128 GLY A N 1
ATOM 907 C CA . GLY A 1 128 ? 26.108 36.610 41.191 1.00 20.55 128 GLY A CA 1
ATOM 908 C C . GLY A 1 128 ? 26.495 36.654 42.662 1.00 22.70 128 GLY A C 1
ATOM 909 O O . GLY A 1 128 ? 25.764 36.158 43.532 1.00 21.10 128 GLY A O 1
ATOM 910 N N . ALA A 1 129 ? 27.639 37.262 42.960 1.00 19.14 129 ALA A N 1
ATOM 911 C CA . ALA A 1 129 ? 28.082 37.327 44.358 1.00 20.48 129 ALA A CA 1
ATOM 912 C C . ALA A 1 129 ? 27.154 38.141 45.270 1.00 17.05 129 ALA A C 1
ATOM 913 O O . ALA A 1 129 ? 27.101 37.876 46.462 1.00 22.28 129 ALA A O 1
ATOM 915 N N . THR A 1 130 ? 26.444 39.133 44.716 1.00 19.87 130 THR A N 1
ATOM 916 C CA . THR A 1 130 ? 25.515 39.976 45.499 1.00 15.15 130 THR A CA 1
ATOM 917 C C . THR A 1 130 ? 24.296 39.189 45.937 1.00 19.39 130 THR A C 1
ATOM 918 O O . THR A 1 130 ? 23.603 39.562 46.888 1.00 22.17 130 THR A O 1
ATOM 930 N N . LEU A 1 132 ? 21.539 39.005 44.481 1.00 21.42 132 LEU A N 1
ATOM 931 C CA . LEU A 1 132 ? 20.287 39.681 44.141 1.00 23.80 132 LEU A CA 1
ATOM 932 C C . LEU A 1 132 ? 19.631 38.860 43.025 1.00 25.13 132 LEU A C 1
ATOM 933 O O . LEU A 1 132 ? 20.301 38.066 42.337 1.00 21.71 132 LEU A O 1
ATOM 938 N N . SER A 1 133 ? 18.335 39.052 42.827 1.00 19.06 133 SER A N 1
ATOM 939 C CA . SER A 1 133 ? 17.635 38.270 41.805 1.00 20.79 133 SER A CA 1
ATOM 940 C C . SER A 1 133 ? 18.148 38.520 40.396 1.00 16.37 133 SER A C 1
ATOM 941 O O . SER A 1 133 ? 18.155 39.651 39.903 1.00 16.34 133 SER A O 1
ATOM 944 N N . PHE A 1 134 ? 18.595 37.450 39.756 1.00 18.93 134 PHE A N 1
ATOM 945 C CA . PHE A 1 134 ? 19.106 37.526 38.388 1.00 20.44 134 PHE A CA 1
ATOM 946 C C . PHE A 1 134 ? 18.082 38.193 37.472 1.00 13.76 134 PHE A C 1
ATOM 947 O O . PHE A 1 134 ? 18.431 39.050 36.667 1.00 14.01 134 PHE A O 1
ATOM 955 N N . TYR A 1 135 ? 16.812 37.839 37.651 1.00 18.63 135 TYR A N 1
ATOM 956 C CA . TYR A 1 135 ? 15.720 38.351 36.820 1.00 19.95 135 TYR A CA 1
ATOM 957 C C . TYR A 1 135 ? 15.520 39.863 36.889 1.00 21.85 135 TYR A C 1
ATOM 958 O O . TYR A 1 135 ? 14.956 40.454 35.964 1.00 18.35 135 TYR A O 1
ATOM 967 N N . ARG A 1 136 ? 15.976 40.481 37.980 1.00 14.72 136 ARG A N 1
ATOM 968 C CA . ARG A 1 136 ? 15.790 41.908 38.183 1.00 16.62 136 ARG A CA 1
ATOM 969 C C . ARG A 1 136 ? 16.913 42.788 37.709 1.00 16.90 136 ARG A C 1
ATOM 970 O O . ARG A 1 136 ? 16.818 44.010 37.812 1.00 17.40 136 ARG A O 1
ATOM 978 N N . PHE A 1 137 ? 17.996 42.195 37.216 1.00 19.22 137 PHE A N 1
ATOM 979 C CA . PHE A 1 137 ? 19.074 43.033 36.712 1.00 17.98 137 PHE A CA 1
ATOM 980 C C . PHE A 1 137 ? 18.631 43.650 35.410 1.00 24.06 137 PHE A C 1
ATOM 981 O O . PHE A 1 137 ? 18.037 42.971 34.550 1.00 19.09 137 PHE A O 1
ATOM 989 N N . GLY A 1 138 ? 18.895 44.945 35.273 1.00 19.64 138 GLY A N 1
ATOM 990 C CA . GLY A 1 138 ? 18.530 45.650 34.060 1.00 18.89 138 GLY A CA 1
ATOM 991 C C . GLY A 1 138 ? 19.730 46.120 33.248 1.00 18.87 138 GLY A C 1
ATOM 992 O O . GLY A 1 138 ? 20.741 45.405 33.124 1.00 18.75 138 GLY A O 1
ATOM 993 N N . GLY A 1 139 ? 19.614 47.317 32.678 1.00 16.50 139 GLY A N 1
ATOM 994 C CA . GLY A 1 139 ? 20.681 47.890 31.869 1.00 17.31 139 GLY A CA 1
ATOM 995 C C . GLY A 1 139 ? 21.999 48.080 32.620 1.00 21.09 139 GLY A C 1
ATOM 996 O O . GLY A 1 139 ? 22.029 48.168 33.860 1.00 20.21 139 GLY A O 1
ATOM 997 N N . THR A 1 140 ? 23.097 48.105 31.870 1.00 19.48 140 THR A N 1
ATOM 998 C CA . THR A 1 140 ? 24.426 48.286 32.446 1.00 22.63 140 THR A CA 1
ATOM 999 C C . THR A 1 140 ? 25.015 49.586 31.903 1.00 19.16 140 THR A C 1
ATOM 1000 O O . THR A 1 140 ? 24.876 49.877 30.718 1.00 18.00 140 THR A O 1
ATOM 1004 N N . VAL A 1 141 ? 25.667 50.367 32.758 1.00 20.09 141 VAL A N 1
ATOM 1005 C CA . VAL A 1 141 ? 26.281 51.627 32.318 1.00 18.59 141 VAL A CA 1
ATOM 1006 C C . VAL A 1 141 ? 27.757 51.601 32.723 1.00 19.37 141 VAL A C 1
ATOM 1007 O O . VAL A 1 141 ? 28.167 50.750 33.508 1.00 18.67 141 VAL A O 1
ATOM 1011 N N . THR A 1 142 ? 28.556 52.503 32.168 1.00 19.02 142 THR A N 1
ATOM 1012 C CA . THR A 1 142 ? 29.967 52.563 32.547 1.00 20.13 142 THR A CA 1
ATOM 1013 C C . THR A 1 142 ? 30.204 53.967 33.103 1.00 22.00 142 THR A C 1
ATOM 1014 O O . THR A 1 142 ? 29.823 54.943 32.474 1.00 20.07 142 THR A O 1
ATOM 1018 N N . LEU A 1 143 ? 30.802 54.077 34.287 1.00 24.48 143 LEU A N 1
ATOM 1019 C CA . LEU A 1 143 ? 31.053 55.400 34.866 1.00 20.97 143 LEU A CA 1
ATOM 1020 C C . LEU A 1 143 ? 32.407 55.854 34.316 1.00 26.54 143 LEU A C 1
ATOM 1021 O O . LEU A 1 143 ? 33.441 55.251 34.607 1.00 25.92 143 LEU A O 1
ATOM 1026 N N . PRO A 1 144 ? 32.408 56.915 33.494 1.00 30.25 144 PRO A N 1
ATOM 1027 C CA . PRO A 1 144 ? 33.626 57.455 32.879 1.00 34.35 144 PRO A CA 1
ATOM 1028 C C . PRO A 1 144 ? 34.605 58.098 33.844 1.00 35.15 144 PRO A C 1
ATOM 1029 O O . PRO A 1 144 ? 34.214 58.662 34.871 1.00 31.91 144 PRO A O 1
ATOM 1033 N N . GLY A 1 145 ? 35.886 58.001 33.517 1.00 40.33 145 GLY A N 1
ATOM 1034 C CA . GLY A 1 145 ? 36.890 58.633 34.353 1.00 38.08 145 GLY A CA 1
ATOM 1035 C C . GLY A 1 145 ? 36.958 60.099 33.958 1.00 37.88 145 GLY A C 1
ATOM 1036 O O . GLY A 1 145 ? 36.401 60.484 32.930 1.00 32.03 145 GLY A O 1
ATOM 1037 N N . PRO A 1 146 ? 37.623 60.950 34.750 1.00 43.49 146 PRO A N 1
ATOM 1038 C CA . PRO A 1 146 ? 37.712 62.372 34.403 1.00 46.58 146 PRO A CA 1
ATOM 1039 C C . PRO A 1 146 ? 38.534 62.653 33.151 1.00 44.83 146 PRO A C 1
ATOM 1040 O O . PRO A 1 146 ? 38.502 63.761 32.625 1.00 47.70 146 PRO A O 1
ATOM 1044 N N . TRP A 1 147 ? 39.261 61.653 32.665 1.00 47.24 147 TRP A N 1
ATOM 1045 C CA . TRP A 1 147 ? 40.080 61.844 31.468 1.00 46.11 147 TRP A CA 1
ATOM 1046 C C . TRP A 1 147 ? 39.266 61.797 30.176 1.00 49.97 147 TRP A C 1
ATOM 1047 O O . TRP A 1 147 ? 39.811 61.972 29.085 1.00 45.99 147 TRP A O 1
ATOM 1058 N N . ARG A 1 148 ? 37.962 61.560 30.298 1.00 46.24 148 ARG A N 1
ATOM 1059 C CA . ARG A 1 148 ? 37.107 61.504 29.121 1.00 50.75 148 ARG A CA 1
ATOM 1060 C C . ARG A 1 148 ? 36.538 62.898 28.873 1.00 50.42 148 ARG A C 1
ATOM 1061 O O . ARG A 1 148 ? 36.026 63.196 27.790 1.00 51.67 148 ARG A O 1
ATOM 1069 N N . GLY A 1 149 ? 36.646 63.749 29.889 1.00 50.65 149 GLY A N 1
ATOM 1070 C CA . GLY A 1 149 ? 36.158 65.110 29.777 1.00 52.66 149 GLY A CA 1
ATOM 1071 C C . GLY A 1 149 ? 34.663 65.158 29.563 1.00 57.24 149 GLY A C 1
ATOM 1072 O O . GLY A 1 149 ? 34.149 66.046 28.875 1.00 56.23 149 GLY A O 1
ATOM 1073 N N . VAL A 1 150 ? 33.951 64.211 30.163 1.00 54.88 150 VAL A N 1
ATOM 1074 C CA . VAL A 1 150 ? 32.506 64.170 30.002 1.00 56.77 150 VAL A CA 1
ATOM 1075 C C . VAL A 1 150 ? 31.731 63.938 31.292 1.00 55.99 150 VAL A C 1
ATOM 1076 O O . VAL A 1 150 ? 32.055 63.041 32.078 1.00 58.54 150 VAL A O 1
ATOM 1080 N N . THR A 1 151 ? 30.710 64.765 31.503 1.00 51.70 151 THR A N 1
ATOM 1081 C CA . THR A 1 151 ? 29.833 64.626 32.661 1.00 49.03 151 THR A CA 1
ATOM 1082 C C . THR A 1 151 ? 28.768 63.669 32.139 1.00 44.46 151 THR A C 1
ATOM 1083 O O . THR A 1 151 ? 28.035 63.991 31.207 1.00 41.86 151 THR A O 1
ATOM 1087 N N . PRO A 1 152 ? 28.688 62.471 32.722 1.00 39.38 152 PRO A N 1
ATOM 1088 C CA . PRO A 1 152 ? 27.736 61.418 32.341 1.00 39.09 152 PRO A CA 1
ATOM 1089 C C . PRO A 1 152 ? 26.243 61.663 32.578 1.00 31.53 152 PRO A C 1
ATOM 1090 O O . PRO A 1 152 ? 25.641 60.971 33.382 1.00 30.84 152 PRO A O 1
ATOM 1094 N N . ILE A 1 153 ? 25.644 62.627 31.879 1.00 31.05 153 ILE A N 1
ATOM 1095 C CA . ILE A 1 153 ? 24.220 62.910 32.063 1.00 27.37 153 ILE A CA 1
ATOM 1096 C C . ILE A 1 153 ? 23.327 61.795 31.489 1.00 25.76 153 ILE A C 1
ATOM 1097 O O . ILE A 1 153 ? 22.356 61.367 32.116 1.00 22.74 153 ILE A O 1
ATOM 1102 N N . SER A 1 154 ? 23.647 61.317 30.296 1.00 23.19 154 SER A N 1
ATOM 1103 C CA . SER A 1 154 ? 22.835 60.255 29.726 1.00 28.64 154 SER A CA 1
ATOM 1104 C C . SER A 1 154 ? 22.982 59.007 30.602 1.00 28.12 154 SER A C 1
ATOM 1105 O O . SER A 1 154 ? 22.057 58.209 30.707 1.00 26.11 154 SER A O 1
ATOM 1108 N N . VAL A 1 155 ? 24.138 58.852 31.249 1.00 28.87 155 VAL A N 1
ATOM 1109 C CA . VAL A 1 155 ? 24.361 57.699 32.113 1.00 27.42 155 VAL A CA 1
ATOM 1110 C C . VAL A 1 155 ? 23.455 57.730 33.346 1.00 28.18 155 VAL A C 1
ATOM 1111 O O . VAL A 1 155 ? 22.898 56.694 33.733 1.00 25.70 155 VAL A O 1
ATOM 1115 N N . ALA A 1 156 ? 23.299 58.911 33.953 1.00 25.04 156 ALA A N 1
ATOM 1116 C CA . ALA A 1 156 ? 22.439 59.051 35.130 1.00 28.28 156 ALA A CA 1
ATOM 1117 C C . ALA A 1 156 ? 21.019 58.674 34.714 1.00 26.26 156 ALA A C 1
ATOM 1118 O O . ALA A 1 156 ? 20.359 57.889 35.386 1.00 23.34 156 ALA A O 1
ATOM 1120 N N . ARG A 1 157 ? 20.552 59.229 33.598 1.00 23.13 157 ARG A N 1
ATOM 1121 C CA . ARG A 1 157 ? 19.213 58.901 33.114 1.00 26.28 157 ARG A CA 1
ATOM 1122 C C . ARG A 1 157 ? 18.980 57.394 32.933 1.00 25.96 157 ARG A C 1
ATOM 1123 O O . ARG A 1 157 ? 17.920 56.899 33.283 1.00 26.15 157 ARG A O 1
ATOM 1131 N N . ARG A 1 158 ? 19.948 56.659 32.383 1.00 24.14 158 ARG A N 1
ATOM 1132 C CA . ARG A 1 158 ? 19.718 55.229 32.193 1.00 24.33 158 ARG A CA 1
ATOM 1133 C C . ARG A 1 158 ? 19.530 54.543 33.545 1.00 26.41 158 ARG A C 1
ATOM 1134 O O . ARG A 1 158 ? 18.794 53.552 33.674 1.00 19.59 158 ARG A O 1
ATOM 1142 N N . ILE A 1 159 ? 20.168 55.076 34.575 1.00 20.80 159 ILE A N 1
ATOM 1143 C CA . ILE A 1 159 ? 20.005 54.483 35.890 1.00 22.68 159 ILE A CA 1
ATOM 1144 C C . ILE A 1 159 ? 18.570 54.725 36.342 1.00 22.34 159 ILE A C 1
ATOM 1145 O O . ILE A 1 159 ? 17.924 53.810 36.851 1.00 19.63 159 ILE A O 1
ATOM 1150 N N . TYR A 1 160 ? 18.056 55.943 36.158 1.00 19.17 160 TYR A N 1
ATOM 1151 C CA . TYR A 1 160 ? 16.666 56.188 36.553 1.00 23.42 160 TYR A CA 1
ATOM 1152 C C . TYR A 1 160 ? 15.698 55.315 35.721 1.00 18.22 160 TYR A C 1
ATOM 1153 O O . TYR A 1 160 ? 14.657 54.894 36.209 1.00 22.08 160 TYR A O 1
ATOM 1162 N N . LEU A 1 161 ? 16.035 55.054 34.465 1.00 21.68 161 LEU A N 1
ATOM 1163 C CA . LEU A 1 161 ? 15.161 54.222 33.615 1.0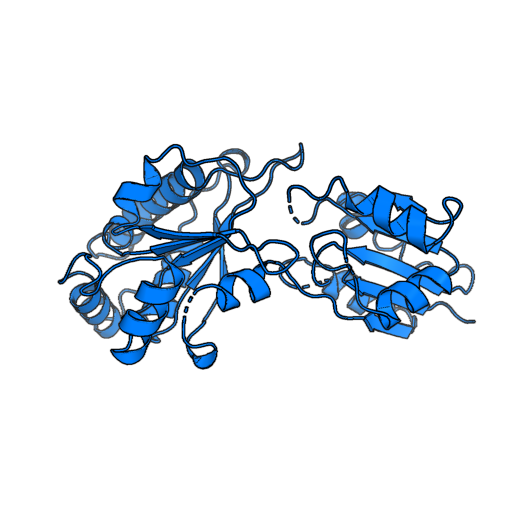0 19.34 161 LEU A CA 1
ATOM 1164 C C . LEU A 1 161 ? 15.057 52.806 34.185 1.00 22.48 161 LEU A C 1
ATOM 1165 O O . LEU A 1 161 ? 13.985 52.189 34.169 1.00 20.00 161 LEU A O 1
ATOM 1170 N N . ASN A 1 162 ? 16.165 52.293 34.708 1.00 15.32 162 ASN A N 1
ATOM 1171 C CA . ASN A 1 162 ? 16.162 50.965 35.309 1.00 17.71 162 ASN A CA 1
ATOM 1172 C C . ASN A 1 162 ? 15.276 51.034 36.549 1.00 18.18 162 ASN A C 1
ATOM 1173 O O . ASN A 1 162 ? 14.425 50.172 36.785 1.00 21.99 162 ASN A O 1
ATOM 1178 N N . LEU A 1 163 ? 15.505 52.053 37.370 1.00 19.63 163 LEU A N 1
ATOM 1179 C CA . LEU A 1 163 ? 14.719 52.217 38.582 1.00 19.79 163 LEU A CA 1
ATOM 1180 C C . LEU A 1 163 ? 13.221 52.246 38.292 1.00 13.58 163 LEU A C 1
ATOM 1181 O O . LEU A 1 163 ? 12.456 51.588 38.979 1.00 20.42 163 LEU A O 1
ATOM 1186 N N . CYS A 1 164 ? 12.807 52.999 37.281 1.00 18.94 164 CYS A N 1
ATOM 1187 C CA . CYS A 1 164 ? 11.382 53.080 36.935 1.00 24.95 164 CYS A CA 1
ATOM 1188 C C . CYS A 1 164 ? 10.813 51.732 36.457 1.00 23.07 164 CYS A C 1
ATOM 1189 O O . CYS A 1 164 ? 9.597 51.510 36.491 1.00 19.56 164 CYS A O 1
ATOM 1192 N N . ALA A 1 165 ? 11.685 50.841 36.000 1.00 20.12 165 ALA A N 1
ATOM 1193 C CA . ALA A 1 165 ? 11.247 49.536 35.530 1.00 23.40 165 ALA A CA 1
ATOM 1194 C C . ALA A 1 165 ? 11.368 48.511 36.651 1.00 23.28 165 ALA A C 1
ATOM 1195 O O . ALA A 1 165 ? 11.013 47.352 36.479 1.00 20.34 165 ALA A O 1
ATOM 1197 N N . GLY A 1 166 ? 11.889 48.956 37.793 1.00 18.45 166 GLY A N 1
ATOM 1198 C CA . GLY A 1 166 ? 12.084 48.082 38.940 1.00 21.59 166 GLY A CA 1
ATOM 1199 C C . GLY A 1 166 ? 13.299 47.175 38.746 1.00 22.38 166 GLY A C 1
ATOM 1200 O O . GLY A 1 166 ? 13.343 46.056 39.272 1.00 22.42 166 GLY A O 1
ATOM 1201 N N . LEU A 1 167 ? 14.290 47.660 37.998 1.00 16.77 167 LEU A N 1
ATOM 1202 C CA . LEU A 1 167 ? 15.483 46.880 37.691 1.00 14.33 167 LEU A CA 1
ATOM 1203 C C . LEU A 1 167 ? 16.757 47.379 38.381 1.00 21.42 167 LEU A C 1
ATOM 1204 O O . LEU A 1 167 ? 16.936 48.572 38.570 1.00 16.89 167 LEU A O 1
ATOM 1209 N N . HIS A 1 168 ? 17.640 46.444 38.730 1.00 19.76 168 HIS A N 1
ATOM 1210 C CA . HIS A 1 168 ? 18.916 46.765 39.381 1.00 19.10 168 HIS A CA 1
ATOM 1211 C C . HIS A 1 168 ? 19.911 47.192 38.304 1.00 21.29 168 HIS A C 1
ATOM 1212 O O . HIS A 1 168 ? 19.998 46.572 37.231 1.00 19.29 168 HIS A O 1
ATOM 1219 N N . THR A 1 169 ? 20.664 48.248 38.586 1.00 19.22 169 THR A N 1
ATOM 1220 C CA . THR A 1 169 ? 21.646 48.744 37.634 1.00 18.50 169 THR A CA 1
ATOM 1221 C C . THR A 1 169 ? 23.029 48.150 37.908 1.00 23.26 169 THR A C 1
ATOM 1222 O O . THR A 1 169 ? 23.457 48.011 39.060 1.00 21.68 169 THR A O 1
ATOM 1226 N N . THR A 1 170 ? 23.724 47.774 36.850 1.00 20.42 170 THR A N 1
ATOM 1227 C CA . THR A 1 170 ? 25.077 47.296 37.025 1.00 20.47 170 THR A CA 1
ATOM 1228 C C . THR A 1 170 ? 25.881 48.487 36.521 1.00 18.18 170 THR A C 1
ATOM 1229 O O . THR A 1 170 ? 25.631 48.984 35.424 1.00 22.82 170 THR A O 1
ATOM 1233 N N . ALA A 1 171 ? 26.798 48.997 37.334 1.00 17.72 171 ALA A N 1
ATOM 1234 C CA . ALA A 1 171 ? 27.585 50.137 36.894 1.00 18.49 171 ALA A CA 1
ATOM 1235 C C . ALA A 1 171 ? 29.057 49.754 36.884 1.00 20.06 171 ALA A C 1
ATOM 1236 O O . ALA A 1 171 ? 29.659 49.435 37.921 1.00 18.57 171 ALA A O 1
ATOM 1238 N N . LEU A 1 172 ? 29.632 49.766 35.689 1.00 21.55 172 LEU A N 1
ATOM 1239 C CA . LEU A 1 172 ? 31.030 49.414 35.531 1.00 23.68 172 LEU A CA 1
ATOM 1240 C C . LEU A 1 172 ? 31.882 50.672 35.702 1.00 25.17 172 LEU A C 1
ATOM 1241 O O . LEU A 1 172 ? 31.417 51.797 35.501 1.00 24.31 172 LEU A O 1
ATOM 1246 N N . LEU A 1 173 ? 33.139 50.469 36.069 1.00 28.13 173 LEU A N 1
ATOM 1247 C CA . LEU A 1 173 ? 34.071 51.575 36.267 1.00 24.35 173 LEU A CA 1
ATOM 1248 C C . LEU A 1 173 ? 35.072 51.624 35.101 1.00 25.29 173 LEU A C 1
ATOM 1249 O O . LEU A 1 173 ? 35.624 50.603 34.689 1.00 26.07 173 LEU A O 1
ATOM 1254 N N . ASP A 1 174 ? 35.270 52.820 34.573 1.00 27.93 174 ASP A N 1
ATOM 1255 C CA . ASP A 1 174 ? 36.201 53.083 33.481 1.00 31.98 174 ASP A CA 1
ATOM 1256 C C . ASP A 1 174 ? 37.621 52.589 33.830 1.00 33.60 174 ASP A C 1
ATOM 1257 O O . ASP A 1 174 ? 37.935 52.302 34.995 1.00 30.21 174 ASP A O 1
ATOM 1262 N N . VAL A 1 175 ? 38.472 52.487 32.814 1.00 37.47 175 VAL A N 1
ATOM 1263 C CA . VAL A 1 175 ? 39.865 52.045 32.972 1.00 40.31 175 VAL A CA 1
ATOM 1264 C C . VAL A 1 175 ? 40.716 52.959 32.085 1.00 44.02 175 VAL A C 1
ATOM 1265 O O . VAL A 1 175 ? 40.361 53.198 30.936 1.00 40.13 175 VAL A O 1
ATOM 1269 N N . ASP A 1 176 ? 41.824 53.484 32.599 1.00 43.78 176 ASP A N 1
ATOM 1270 C CA . ASP A 1 176 ? 42.633 54.390 31.786 1.00 50.59 176 ASP A CA 1
ATOM 1271 C C . ASP A 1 176 ? 43.682 53.678 30.947 1.00 54.30 176 ASP A C 1
ATOM 1272 O O . ASP A 1 176 ? 43.648 52.454 30.802 1.00 47.78 176 ASP A O 1
ATOM 1277 N N . GLU A 1 177 ? 44.607 54.462 30.394 1.00 60.16 177 GLU A N 1
ATOM 1278 C CA . GLU A 1 177 ? 45.696 53.952 29.554 1.00 64.86 177 GLU A CA 1
ATOM 1279 C C . GLU A 1 177 ? 46.447 52.800 30.219 1.00 63.35 177 GLU A C 1
ATOM 1280 O O . GLU A 1 177 ? 46.532 51.692 29.684 1.00 65.05 177 GLU A O 1
ATOM 1286 N N . ARG A 1 178 ? 47.007 53.102 31.387 1.00 60.16 178 ARG A N 1
ATOM 1287 C CA . ARG A 1 178 ? 47.796 52.167 32.185 1.00 58.99 178 ARG A CA 1
ATOM 1288 C C . ARG A 1 178 ? 47.082 50.861 32.509 1.00 53.92 178 ARG A C 1
ATOM 1289 O O . ARG A 1 178 ? 47.707 49.901 32.956 1.00 55.29 178 ARG A O 1
ATOM 1297 N N . GLY A 1 179 ? 45.774 50.827 32.290 1.00 52.31 179 GLY A N 1
ATOM 1298 C CA . GLY A 1 179 ? 45.013 49.637 32.616 1.00 45.91 179 GLY A CA 1
ATOM 1299 C C . GLY A 1 179 ? 44.661 49.718 34.088 1.00 43.42 179 GLY A C 1
ATOM 1300 O O . GLY A 1 179 ? 44.482 48.709 34.767 1.00 41.90 179 GLY A O 1
ATOM 1301 N N . VAL A 1 180 ? 44.579 50.946 34.587 1.00 42.61 180 VAL A N 1
ATOM 1302 C CA . VAL A 1 180 ? 44.247 51.188 35.980 1.00 39.58 180 VAL A CA 1
ATOM 1303 C C . VAL A 1 180 ? 42.764 51.544 36.098 1.00 31.57 180 VAL A C 1
ATOM 1304 O O . VAL A 1 180 ? 42.283 52.460 35.435 1.00 29.52 180 VAL A O 1
ATOM 1308 N N . GLN A 1 181 ? 42.034 50.824 36.939 1.00 33.74 181 GLN A N 1
ATOM 1309 C CA . GLN A 1 181 ? 40.611 51.115 37.068 1.00 24.60 181 GLN A CA 1
ATOM 1310 C C . GLN A 1 181 ? 40.320 52.374 37.860 1.00 26.28 181 GLN A C 1
ATOM 1311 O O . GLN A 1 181 ? 41.003 52.701 38.839 1.00 27.16 181 GLN A O 1
ATOM 1317 N N . LEU A 1 182 ? 39.314 53.097 37.397 1.00 27.47 182 LEU A N 1
ATOM 1318 C CA . LEU A 1 182 ? 38.849 54.313 38.052 1.00 33.30 182 LEU A CA 1
ATOM 1319 C C . LEU A 1 182 ? 38.418 53.862 39.451 1.00 28.28 182 LEU A C 1
ATOM 1320 O O . LEU A 1 182 ? 37.852 52.777 39.600 1.00 30.12 182 LEU A O 1
ATOM 1325 N N . SER A 1 183 ? 38.684 54.665 40.475 1.00 29.26 183 SER A N 1
ATOM 1326 C CA . SER A 1 183 ? 38.294 54.275 41.828 1.00 29.53 183 SER A CA 1
ATOM 1327 C C . SER A 1 183 ? 36.798 54.474 42.004 1.00 23.12 183 SER A C 1
ATOM 1328 O O . SER A 1 183 ? 36.207 55.333 41.356 1.00 25.65 183 SER A O 1
ATOM 1331 N N . PRO A 1 184 ? 36.167 53.680 42.889 1.00 24.59 184 PRO A N 1
ATOM 1332 C CA . PRO A 1 184 ? 34.724 53.792 43.144 1.00 24.58 184 PRO A CA 1
ATOM 1333 C C . PRO A 1 184 ? 34.360 55.211 43.547 1.00 27.15 184 PRO A C 1
ATOM 1334 O O . PRO A 1 184 ? 33.401 55.798 43.028 1.00 31.49 184 PRO A O 1
ATOM 1338 N N . GLY A 1 185 ? 35.164 55.787 44.437 1.00 29.13 185 GLY A N 1
ATOM 1339 C CA . GLY A 1 185 ? 34.903 57.138 44.893 1.00 23.97 185 GLY A CA 1
ATOM 1340 C C . GLY A 1 185 ? 34.930 58.159 43.780 1.00 29.45 185 GLY A C 1
ATOM 1341 O O . GLY A 1 185 ? 34.073 59.036 43.718 1.00 32.44 185 GLY A O 1
ATOM 1342 N N . GLN A 1 186 ? 35.921 58.077 42.895 1.00 27.88 186 GLN A N 1
ATOM 1343 C CA . GLN A 1 186 ? 35.960 59.030 41.810 1.00 29.27 186 GLN A CA 1
ATOM 1344 C C . GLN A 1 186 ? 34.844 58.725 40.801 1.00 28.60 186 GLN A C 1
ATOM 1345 O O . GLN A 1 186 ? 34.178 59.642 40.310 1.00 29.05 186 GLN A O 1
ATOM 1351 N N . GLY A 1 187 ? 34.634 57.447 40.490 1.00 30.64 187 GLY A N 1
ATOM 1352 C CA . GLY A 1 187 ? 33.584 57.113 39.532 1.00 29.46 187 GLY A CA 1
ATOM 1353 C C . GLY A 1 187 ? 32.212 57.609 39.976 1.00 31.89 187 GLY A C 1
ATOM 1354 O O . GLY A 1 187 ? 31.459 58.197 39.194 1.00 31.90 187 GLY A O 1
ATOM 1355 N N . VAL A 1 188 ? 31.890 57.366 41.246 1.00 31.95 188 VAL A N 1
ATOM 1356 C CA . VAL A 1 188 ? 30.613 57.773 41.821 1.00 26.47 188 VAL A CA 1
ATOM 1357 C C . VAL A 1 188 ? 30.516 59.281 41.969 1.00 29.95 188 VAL A C 1
ATOM 1358 O O . VAL A 1 188 ? 29.459 59.852 41.741 1.00 30.06 188 VAL A O 1
ATOM 1362 N N . SER A 1 189 ? 31.612 59.944 42.339 1.00 32.97 189 SER A N 1
ATOM 1363 C CA . SER A 1 189 ? 31.573 61.402 42.481 1.00 26.72 189 SER A CA 1
ATOM 1364 C C . SER A 1 189 ? 31.133 62.127 41.226 1.00 27.68 189 SER A C 1
ATOM 1365 O O . SER A 1 189 ? 30.288 63.028 41.284 1.00 29.36 189 SER A O 1
ATOM 1368 N N . LEU A 1 190 ? 31.715 61.755 40.095 1.00 25.99 190 LEU A N 1
ATOM 1369 C CA . LEU A 1 190 ? 31.361 62.386 38.839 1.00 27.61 190 LEU A CA 1
ATOM 1370 C C . LEU A 1 190 ? 29.945 61.963 38.433 1.00 26.38 190 LEU A C 1
ATOM 1371 O O . LEU A 1 190 ? 29.247 62.705 37.752 1.00 29.74 190 LEU A O 1
ATOM 1376 N N . LEU A 1 191 ? 29.530 60.770 38.848 1.00 28.40 191 LEU A N 1
ATOM 1377 C CA . LEU A 1 191 ? 28.170 60.293 38.541 1.00 28.82 191 LEU A CA 1
ATOM 1378 C C . LEU A 1 191 ? 27.196 61.224 39.281 1.00 25.26 191 LEU A C 1
ATOM 1379 O O . LEU A 1 191 ? 26.209 61.693 38.717 1.00 26.29 191 LEU A O 1
ATOM 1384 N N . LEU A 1 192 ? 27.484 61.493 40.551 1.00 25.56 192 LEU A N 1
ATOM 1385 C CA . LEU A 1 192 ? 26.610 62.359 41.343 1.00 26.34 192 LEU A CA 1
ATOM 1386 C C . LEU A 1 192 ? 26.618 63.786 40.801 1.00 28.88 192 LEU A C 1
ATOM 1387 O O . LEU A 1 192 ? 25.597 64.471 40.837 1.00 28.54 192 LEU A O 1
ATOM 1392 N N . GLU A 1 193 ? 27.758 64.238 40.281 1.00 31.90 193 GLU A N 1
ATOM 1393 C CA . GLU A 1 193 ? 27.783 65.578 39.707 1.00 32.65 193 GLU A CA 1
ATOM 1394 C C . GLU A 1 193 ? 26.866 65.566 38.481 1.00 33.66 193 GLU A C 1
ATOM 1395 O O . GLU A 1 193 ? 26.148 66.534 38.241 1.00 33.90 193 GLU A O 1
ATOM 1401 N N . ALA A 1 194 ? 26.885 64.463 37.721 1.00 30.10 194 ALA A N 1
ATOM 1402 C CA . ALA A 1 194 ? 26.029 64.320 36.531 1.00 27.68 194 ALA A CA 1
ATOM 1403 C C . ALA A 1 194 ? 24.561 64.305 36.935 1.00 20.98 194 ALA A C 1
ATOM 1404 O O . ALA A 1 194 ? 23.702 64.864 36.251 1.00 27.74 194 ALA A O 1
ATOM 1406 N N . ASP A 1 195 ? 24.272 63.640 38.046 1.00 26.02 195 ASP A N 1
ATOM 1407 C CA . ASP A 1 195 ? 22.909 63.555 38.537 1.00 27.22 195 ASP A CA 1
ATOM 1408 C C . ASP A 1 195 ? 22.362 64.928 38.887 1.00 26.20 195 ASP A C 1
ATOM 1409 O O . ASP A 1 195 ? 21.225 65.249 38.551 1.00 28.96 195 ASP A O 1
ATOM 1414 N N . ARG A 1 196 ? 23.172 65.746 39.559 1.00 30.29 196 ARG A N 1
ATOM 1415 C CA . ARG A 1 196 ? 22.725 67.082 39.937 1.00 27.38 196 ARG A CA 1
ATOM 1416 C C . ARG A 1 196 ? 22.478 67.945 38.707 1.00 34.93 196 ARG A C 1
ATOM 1417 O O . ARG A 1 196 ? 21.549 68.757 38.682 1.00 38.78 196 ARG A O 1
ATOM 1425 N N . GLU A 1 197 ? 23.308 67.762 37.688 1.00 37.43 197 GLU A N 1
ATOM 1426 C CA . GLU A 1 197 ? 23.169 68.503 36.444 1.00 38.41 197 GLU A CA 1
ATOM 1427 C C . GLU A 1 197 ? 21.927 68.004 35.713 1.00 37.33 197 GLU A C 1
ATOM 1428 O O . GLU A 1 197 ? 21.144 68.803 35.201 1.00 41.79 197 GLU A O 1
ATOM 1434 N N . TYR A 1 198 ? 21.749 66.682 35.672 1.00 30.61 198 TYR A N 1
ATOM 1435 C CA . TYR A 1 198 ? 20.596 66.077 35.003 1.00 29.08 198 TYR A CA 1
ATOM 1436 C C . TYR A 1 198 ? 19.252 66.388 35.666 1.00 31.87 198 TYR A C 1
ATOM 1437 O O . TYR A 1 198 ? 18.298 66.779 34.989 1.00 36.29 198 TYR A O 1
ATOM 1446 N N . ALA A 1 199 ? 19.164 66.218 36.981 1.00 35.02 199 ALA A N 1
ATOM 1447 C CA . ALA A 1 199 ? 17.914 66.494 37.689 1.00 44.73 199 ALA A CA 1
ATOM 1448 C C . ALA A 1 199 ? 17.528 67.963 37.500 1.00 48.29 199 ALA A C 1
ATOM 1449 O O . ALA A 1 199 ? 16.349 68.304 37.390 1.00 48.44 199 ALA A O 1
ATOM 1451 N N . ARG A 1 200 ? 18.537 68.825 37.461 1.00 52.94 200 ARG A N 1
ATOM 1452 C CA . ARG A 1 200 ? 18.323 70.254 37.264 1.00 57.85 200 ARG A CA 1
ATOM 1453 C C . ARG A 1 200 ? 17.528 70.504 35.979 1.00 56.22 200 ARG A C 1
ATOM 1454 O O . ARG A 1 200 ? 16.495 71.168 36.007 1.00 55.15 200 ARG A O 1
ATOM 1462 N N . GLU A 1 201 ? 18.016 69.965 34.862 1.00 56.22 201 GLU A N 1
ATOM 1463 C CA . GLU A 1 201 ? 17.366 70.125 33.561 1.00 57.41 201 GLU A CA 1
ATOM 1464 C C . GLU A 1 201 ? 16.122 69.255 33.378 1.00 59.06 201 GLU A C 1
ATOM 1465 O O . GLU A 1 201 ? 15.292 69.526 32.508 1.00 60.95 201 GLU A O 1
ATOM 1471 N N . ALA A 1 202 ? 16.004 68.200 34.178 1.00 53.45 202 ALA A N 1
ATOM 1472 C CA . ALA A 1 202 ? 14.859 67.303 34.085 1.00 49.15 202 ALA A CA 1
ATOM 1473 C C . ALA A 1 202 ? 13.715 67.820 34.948 1.00 50.61 202 ALA A C 1
ATOM 1474 O O . ALA A 1 202 ? 12.586 67.339 34.851 1.00 49.93 202 ALA A O 1
ATOM 1476 N N . GLY A 1 203 ? 14.015 68.808 35.786 1.00 47.13 203 GLY A N 1
ATOM 1477 C CA . GLY A 1 203 ? 13.001 69.376 36.654 1.00 48.89 203 GLY A CA 1
ATOM 1478 C C . GLY A 1 203 ? 12.606 68.426 37.767 1.00 51.08 203 GLY A C 1
ATOM 1479 O O . GLY A 1 203 ? 11.431 68.078 37.912 1.00 54.75 203 GLY A O 1
ATOM 1480 N N . ALA A 1 204 ? 13.588 68.000 38.556 1.00 45.14 204 ALA A N 1
ATOM 1481 C CA . ALA A 1 204 ? 13.330 67.085 39.659 1.00 40.63 204 ALA A CA 1
ATOM 1482 C C . ALA A 1 204 ? 14.513 67.087 40.600 1.00 35.97 204 ALA A C 1
ATOM 1483 O O . ALA A 1 204 ? 15.612 67.464 40.219 1.00 32.05 204 ALA A O 1
ATOM 1485 N N . PRO A 1 205 ? 14.300 66.663 41.850 1.00 37.10 205 PRO A N 1
ATOM 1486 C CA . PRO A 1 205 ? 15.397 66.635 42.818 1.00 34.27 205 PRO A CA 1
ATOM 1487 C C . PRO A 1 205 ? 16.428 65.592 42.385 1.00 33.48 205 PRO A C 1
ATOM 1488 O O . PRO A 1 205 ? 16.073 64.641 41.693 1.00 26.99 205 PRO A O 1
ATOM 1492 N N . ALA A 1 206 ? 17.693 65.780 42.768 1.00 29.47 206 ALA A N 1
ATOM 1493 C CA . ALA A 1 206 ? 18.746 64.809 42.449 1.00 29.89 206 ALA A CA 1
ATOM 1494 C C . ALA A 1 206 ? 18.571 63.713 43.491 1.00 29.21 206 ALA A C 1
ATOM 1495 O O . ALA A 1 206 ? 18.502 64.004 44.688 1.00 30.33 206 ALA A O 1
ATOM 1497 N N . LEU A 1 207 ? 18.501 62.455 43.052 1.00 23.01 207 LEU A N 1
ATOM 1498 C CA . LEU A 1 207 ? 18.259 61.360 43.989 1.00 26.42 207 LEU A CA 1
ATOM 1499 C C . LEU A 1 207 ? 19.275 60.239 44.106 1.00 18.99 207 LEU A C 1
ATOM 1500 O O . LEU A 1 207 ? 19.262 59.514 45.088 1.00 21.41 207 LEU A O 1
ATOM 1505 N N . LEU A 1 208 ? 20.138 60.077 43.115 1.00 21.38 208 LEU A N 1
ATOM 1506 C CA . LEU A 1 208 ? 21.106 58.981 43.161 1.00 22.41 208 LEU A CA 1
ATOM 1507 C C . LEU A 1 208 ? 22.012 58.901 44.396 1.00 24.77 208 LEU A C 1
ATOM 1508 O O . LEU A 1 208 ? 22.292 57.801 44.892 1.00 19.02 208 LEU A O 1
ATOM 1513 N N . ALA A 1 209 ? 22.453 60.049 44.912 1.00 22.62 209 ALA A N 1
ATOM 1514 C CA . ALA A 1 209 ? 23.344 60.064 46.077 1.00 22.50 209 ALA A CA 1
ATOM 1515 C C . ALA A 1 209 ? 22.722 59.358 47.270 1.00 24.00 209 ALA A C 1
ATOM 1516 O O . ALA A 1 209 ? 23.414 58.725 48.078 1.00 23.75 209 ALA A O 1
ATOM 1518 N N . ARG A 1 210 ? 21.403 59.447 47.361 1.00 24.49 210 ARG A N 1
ATOM 1519 C CA . ARG A 1 210 ? 20.636 58.841 48.447 1.00 23.23 210 ARG A CA 1
ATOM 1520 C C . ARG A 1 210 ? 20.328 57.339 48.322 1.00 26.92 210 ARG A C 1
ATOM 1521 O O . ARG A 1 210 ? 19.780 56.726 49.245 1.00 21.92 210 ARG A O 1
ATOM 1529 N N . LEU A 1 211 ? 20.653 56.747 47.181 1.00 22.06 211 LEU A N 1
ATOM 1530 C CA . LEU A 1 211 ? 20.412 55.315 46.997 1.00 19.54 211 LEU A CA 1
ATOM 1531 C C . LEU A 1 211 ? 21.526 54.455 47.567 1.00 21.51 211 LEU A C 1
ATOM 1532 O O . LEU A 1 211 ? 22.691 54.830 47.490 1.00 23.95 211 LEU A O 1
ATOM 1537 N N . PRO A 1 212 ? 21.178 53.284 48.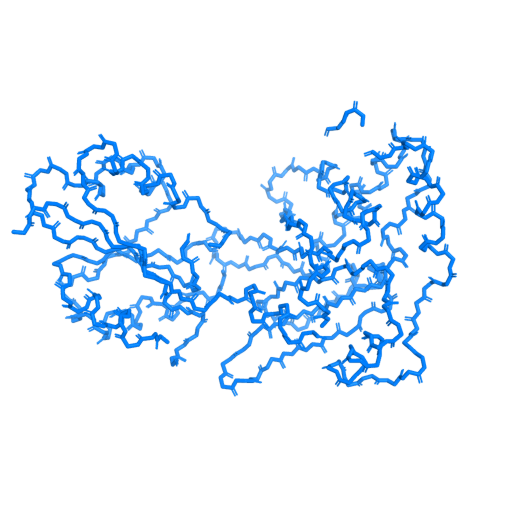127 1.00 18.76 212 PRO A N 1
ATOM 1538 C CA . PRO A 1 212 ? 22.175 52.370 48.679 1.00 20.94 212 PRO A CA 1
ATOM 1539 C C . PRO A 1 212 ? 22.814 51.731 47.443 1.00 23.71 212 PRO A C 1
ATOM 1540 O O . PRO A 1 212 ? 22.305 51.876 46.318 1.00 20.09 212 PRO A O 1
ATOM 1544 N N . SER A 1 213 ? 23.925 51.041 47.632 1.00 22.24 213 SER A N 1
ATOM 1545 C CA . SER A 1 213 ? 24.593 50.401 46.507 1.00 27.95 213 SER A CA 1
ATOM 1546 C C . SER A 1 213 ? 25.498 49.317 47.036 1.00 21.95 213 SER A C 1
ATOM 1547 O O . SER A 1 213 ? 25.787 49.272 48.233 1.00 24.55 213 SER A O 1
ATOM 1550 N N . VAL A 1 214 ? 25.932 48.429 46.148 1.00 20.79 214 VAL A N 1
ATOM 1551 C CA . VAL A 1 214 ? 26.792 47.331 46.547 1.00 21.66 214 VAL A CA 1
ATOM 1552 C C . VAL A 1 214 ? 28.051 47.448 45.698 1.00 23.91 214 VAL A C 1
ATOM 1553 O O . VAL A 1 214 ? 27.976 47.643 44.488 1.00 24.84 214 VAL A O 1
ATOM 1557 N N . LEU A 1 215 ? 29.199 47.349 46.351 1.00 23.27 215 LEU A N 1
ATOM 1558 C CA . LEU A 1 215 ? 30.494 47.433 45.687 1.00 22.61 215 LEU A CA 1
ATOM 1559 C C . LEU A 1 215 ? 31.002 45.991 45.681 1.00 18.76 215 LEU A C 1
ATOM 1560 O O . LEU A 1 215 ? 31.121 45.371 46.733 1.00 23.31 215 LEU A O 1
ATOM 1565 N N . VAL A 1 216 ? 31.278 45.445 44.500 1.00 19.21 216 VAL A N 1
ATOM 1566 C CA . VAL A 1 216 ? 31.706 44.047 44.415 1.00 21.05 216 VAL A CA 1
ATOM 1567 C C . VAL A 1 216 ? 32.982 43.814 43.604 1.00 19.95 216 VAL A C 1
ATOM 1568 O O . VAL A 1 216 ? 33.228 44.478 42.611 1.00 23.25 216 VAL A O 1
ATOM 1572 N N . GLU A 1 217 ? 33.790 42.866 44.055 1.00 17.90 217 GLU A N 1
ATOM 1573 C CA . GLU A 1 217 ? 34.991 42.493 43.329 1.00 25.70 217 GLU A CA 1
ATOM 1574 C C . GLU A 1 217 ? 34.881 40.987 43.151 1.00 25.04 217 GLU A C 1
ATOM 1575 O O . GLU A 1 217 ? 34.911 40.240 44.126 1.00 22.05 217 GLU A O 1
ATOM 1581 N N . ALA A 1 218 ? 34.707 40.533 41.916 1.00 24.88 218 ALA A N 1
ATOM 1582 C CA . ALA A 1 218 ? 34.618 39.097 41.698 1.00 25.13 218 ALA A CA 1
ATOM 1583 C C . ALA A 1 218 ? 36.027 38.542 41.906 1.00 24.68 218 ALA A C 1
ATOM 1584 O O . ALA A 1 218 ? 37.010 39.210 41.576 1.00 26.64 218 ALA A O 1
ATOM 1586 N N . GLY A 1 219 ? 36.133 37.336 42.454 1.00 24.70 219 GLY A N 1
ATOM 1587 C CA . GLY A 1 219 ? 37.447 36.757 42.661 1.00 27.98 219 GLY A CA 1
ATOM 1588 C C . GLY A 1 219 ? 37.558 35.321 42.183 1.00 32.52 219 GLY A C 1
ATOM 1589 O O . GLY A 1 219 ? 36.593 34.734 41.661 1.00 28.21 219 GLY A O 1
ATOM 1590 N N . ALA A 1 220 ? 38.751 34.763 42.355 1.00 25.17 220 ALA A N 1
ATOM 1591 C CA . ALA A 1 220 ? 39.043 33.378 41.976 1.00 30.39 220 ALA A 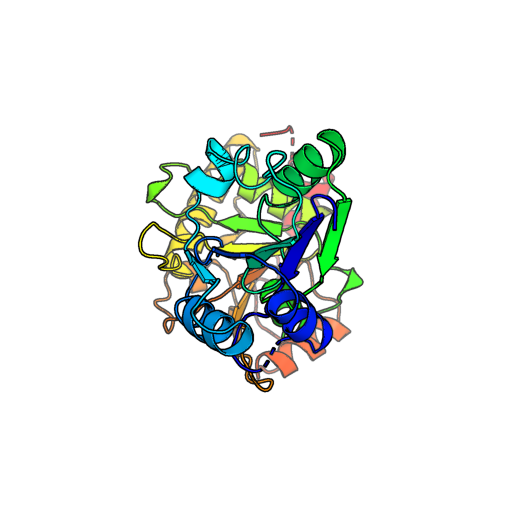CA 1
ATOM 1592 C C . ALA A 1 220 ? 38.717 32.457 43.146 1.00 28.20 220 ALA A C 1
ATOM 1593 O O . ALA A 1 220 ? 38.638 32.897 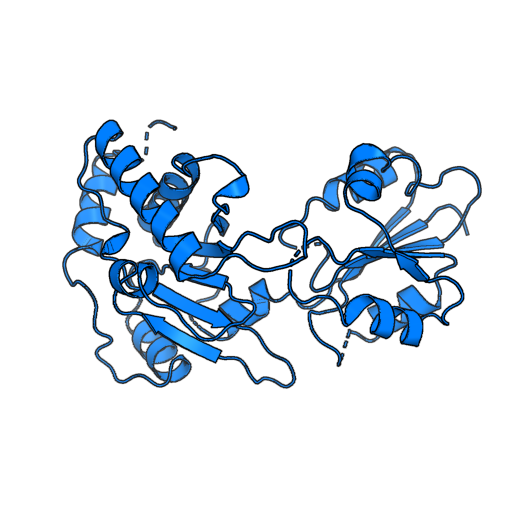44.295 1.00 25.24 220 ALA A O 1
ATOM 1595 N N . GLY A 1 221 ? 38.514 31.180 42.836 1.00 25.26 221 GLY A N 1
ATOM 1596 C CA . GLY A 1 221 ? 38.204 30.190 43.847 1.00 25.24 221 GLY A CA 1
ATOM 1597 C C . GLY A 1 221 ? 37.052 30.564 44.752 1.00 29.57 221 GLY A C 1
ATOM 1598 O O . GLY A 1 221 ? 37.010 30.150 45.904 1.00 26.31 221 GLY A O 1
ATOM 1599 N N . GLY A 1 222 ? 36.109 31.343 44.228 1.00 28.78 222 GLY A N 1
ATOM 1600 C CA . GLY A 1 222 ? 34.947 31.746 45.009 1.00 26.35 222 GLY A CA 1
ATOM 1601 C C . GLY A 1 222 ? 35.184 32.846 46.032 1.00 29.04 222 GLY A C 1
ATOM 1602 O O . GLY A 1 222 ? 34.303 33.122 46.842 1.00 33.14 222 GLY A O 1
ATOM 1603 N N . GLY A 1 223 ? 36.351 33.483 45.999 1.00 29.82 223 GLY A N 1
ATOM 1604 C CA . GLY A 1 223 ? 36.641 34.526 46.978 1.00 27.49 223 GLY A CA 1
ATOM 1605 C C . GLY A 1 223 ? 36.237 35.908 46.518 1.00 23.92 223 GLY A C 1
ATOM 1606 O O . GLY A 1 223 ? 37.077 36.745 46.180 1.00 30.14 223 GLY A O 1
ATOM 1607 N N . HIS A 1 224 ? 34.939 36.159 46.514 1.00 21.28 224 HIS A N 1
ATOM 1608 C CA . HIS A 1 224 ? 34.426 37.446 46.071 1.00 23.74 224 HIS A CA 1
ATOM 1609 C C . HIS A 1 224 ? 34.289 38.349 47.281 1.00 19.20 224 HIS A C 1
ATOM 1610 O O . HIS A 1 224 ? 34.158 37.874 48.395 1.00 27.59 224 HIS A O 1
ATOM 1617 N N . ARG A 1 225 ? 34.323 39.650 47.059 1.00 21.90 225 ARG A N 1
ATOM 1618 C CA . ARG A 1 225 ? 34.135 40.595 48.152 1.00 27.60 225 ARG A CA 1
ATOM 1619 C C . ARG A 1 225 ? 32.876 41.401 47.814 1.00 27.51 225 ARG A C 1
ATOM 1620 O O . ARG A 1 225 ? 32.769 41.964 46.724 1.00 25.47 225 ARG A O 1
ATOM 1628 N N . VAL A 1 226 ? 31.923 41.432 48.737 1.00 19.56 226 VAL A N 1
ATOM 1629 C CA . VAL A 1 226 ? 30.662 42.155 48.523 1.00 22.28 226 VAL A CA 1
ATOM 1630 C C . VAL A 1 226 ? 30.471 43.119 49.695 1.00 22.93 226 VAL A C 1
ATOM 1631 O O . VAL A 1 226 ? 30.274 42.692 50.834 1.00 23.67 226 VAL A O 1
ATOM 1635 N N . LEU A 1 227 ? 30.532 44.412 49.392 1.00 22.34 227 LEU A N 1
ATOM 1636 C CA . LEU A 1 227 ? 30.417 45.456 50.394 1.00 26.28 227 LEU A CA 1
ATOM 1637 C C . LEU A 1 227 ? 29.178 46.318 50.210 1.00 28.04 227 LEU A C 1
ATOM 1638 O O . LEU A 1 227 ? 28.982 46.952 49.171 1.00 27.19 227 LEU A O 1
ATOM 1643 N N . TYR A 1 228 ? 28.349 46.346 51.240 1.00 28.75 228 TYR A N 1
ATOM 1644 C CA . TYR A 1 228 ? 27.133 47.135 51.204 1.00 29.07 228 TYR A CA 1
ATOM 1645 C C . TYR A 1 228 ? 27.435 48.575 51.596 1.00 30.97 228 TYR A C 1
ATOM 1646 O O . TYR A 1 228 ? 28.094 48.821 52.613 1.00 26.30 228 TYR A O 1
ATOM 1655 N N . TRP A 1 229 ? 26.976 49.517 50.775 1.00 27.81 229 TRP A N 1
ATOM 1656 C CA . TRP A 1 229 ? 27.151 50.940 51.060 1.00 27.23 229 TRP A CA 1
ATOM 1657 C C . TRP A 1 229 ? 25.765 51.557 51.226 1.00 29.32 229 TRP A C 1
ATOM 1658 O O . TRP A 1 229 ? 24.972 51.602 50.274 1.00 25.24 229 TRP A O 1
ATOM 1669 N N . SER A 1 230 ? 25.483 52.046 52.436 1.00 26.94 230 SER A N 1
ATOM 1670 C CA . SER A 1 230 ? 24.175 52.619 52.751 1.00 22.93 230 SER A CA 1
ATOM 1671 C C . SER A 1 230 ? 23.715 53.720 51.807 1.00 23.21 230 SER A C 1
ATOM 1672 O O . SER A 1 230 ? 22.522 53.950 51.680 1.00 28.72 230 SER A O 1
ATOM 1675 N N . SER A 1 231 ? 24.648 54.397 51.135 1.00 28.07 231 SER A N 1
ATOM 1676 C CA . SER A 1 231 ? 24.297 55.459 50.185 1.00 20.13 231 SER A CA 1
ATOM 1677 C C . SER A 1 231 ? 25.462 55.670 49.213 1.00 25.78 231 SER A C 1
ATOM 1678 O O . SER A 1 231 ? 26.620 55.454 49.573 1.00 24.49 231 SER A O 1
ATOM 1681 N N . LEU A 1 232 ? 25.168 56.104 47.992 1.00 22.21 232 LEU A N 1
ATOM 1682 C CA . LEU A 1 232 ? 26.223 56.345 47.013 1.00 20.53 232 LEU A CA 1
ATOM 1683 C C . LEU A 1 232 ? 26.993 57.593 47.467 1.00 28.22 232 LEU A C 1
ATOM 1684 O O . LEU A 1 232 ? 28.154 57.789 47.122 1.00 24.14 232 LEU A O 1
ATOM 1689 N N . GLU A 1 233 ? 26.329 58.447 48.239 1.00 27.09 233 GLU A N 1
ATOM 1690 C CA . GLU A 1 233 ? 26.967 59.659 48.762 1.00 26.18 233 GLU A CA 1
ATOM 1691 C C . GLU A 1 233 ? 28.173 59.214 49.603 1.00 22.98 233 GLU A C 1
ATOM 1692 O O . GLU A 1 233 ? 29.276 59.734 49.460 1.00 28.32 233 GLU A O 1
ATOM 1698 N N . ARG A 1 234 ? 27.949 58.244 50.479 1.00 25.10 234 ARG A N 1
ATOM 1699 C CA . ARG A 1 234 ? 29.012 57.721 51.331 1.00 27.44 234 ARG A CA 1
ATOM 1700 C C . ARG A 1 234 ? 30.148 57.107 50.518 1.00 32.33 234 ARG A C 1
ATOM 1701 O O . ARG A 1 234 ? 31.316 57.297 50.832 1.00 32.57 234 ARG A O 1
ATOM 1709 N N . LEU A 1 235 ? 29.805 56.359 49.477 1.00 27.84 235 LEU A N 1
ATOM 1710 C CA . LEU A 1 235 ? 30.815 55.716 48.647 1.00 26.15 235 LEU A CA 1
ATOM 1711 C C . LEU A 1 235 ? 31.619 56.717 47.856 1.00 24.35 235 LEU A C 1
ATOM 1712 O O . LEU A 1 235 ? 32.815 56.524 47.649 1.00 29.50 235 LEU A O 1
ATOM 1717 N N . SER A 1 236 ? 30.963 57.789 47.417 1.00 24.52 236 SER A N 1
ATOM 1718 C CA . SER A 1 236 ? 31.606 58.813 46.594 1.00 25.53 236 SER A CA 1
ATOM 1719 C C . SER A 1 236 ? 32.831 59.456 47.239 1.00 30.98 236 SER A C 1
ATOM 1720 O O . SER A 1 236 ? 33.707 59.948 46.536 1.00 32.35 236 SER A O 1
ATOM 1723 N N . THR A 1 237 ? 32.890 59.460 48.565 1.00 25.26 237 THR A N 1
ATOM 1724 C CA . THR A 1 237 ? 34.034 60.073 49.254 1.00 35.05 237 THR A CA 1
ATOM 1725 C C . THR A 1 237 ? 34.903 59.042 49.977 1.00 32.40 237 THR A C 1
ATOM 1726 O O . THR A 1 237 ? 35.802 59.399 50.731 1.00 36.66 237 THR A O 1
ATOM 1730 N N . ALA A 1 238 ? 34.631 57.763 49.761 1.00 31.88 238 ALA A N 1
ATOM 1731 C CA . ALA A 1 238 ? 35.403 56.726 50.423 1.00 24.92 238 ALA A CA 1
ATOM 1732 C C . ALA A 1 238 ? 36.619 56.301 49.588 1.00 31.62 238 ALA A C 1
ATOM 1733 O O . ALA A 1 238 ? 36.523 56.122 48.373 1.00 26.21 238 ALA A O 1
ATOM 1735 N N . ASP A 1 239 ? 37.771 56.181 50.241 1.00 31.00 239 ASP A N 1
ATOM 1736 C CA . ASP A 1 239 ? 38.993 55.730 49.572 1.00 28.17 239 ASP A CA 1
ATOM 1737 C C . ASP A 1 239 ? 39.070 54.241 49.915 1.00 29.33 239 ASP A C 1
ATOM 1738 O O . ASP A 1 239 ? 39.781 53.847 50.828 1.00 32.48 239 ASP A O 1
ATOM 1743 N N . VAL A 1 240 ? 38.324 53.406 49.192 1.00 28.51 240 VAL A N 1
ATOM 1744 C CA . VAL A 1 240 ? 38.301 51.974 49.503 1.00 29.65 240 VAL A CA 1
ATOM 1745 C C . VAL A 1 240 ? 39.563 51.240 49.055 1.00 33.36 240 VAL A C 1
ATOM 1746 O O . VAL A 1 240 ? 40.369 51.790 48.307 1.00 29.26 240 VAL A O 1
ATOM 1750 N N . GLU A 1 241 ? 39.734 50.005 49.521 1.00 29.53 241 GLU A N 1
ATOM 1751 C CA . GLU A 1 241 ? 40.890 49.220 49.114 1.00 39.88 241 GLU A CA 1
ATOM 1752 C C . GLU A 1 241 ? 40.915 49.126 47.599 1.00 41.18 241 GLU A C 1
ATOM 1753 O O . GLU A 1 241 ? 39.864 49.101 46.946 1.00 43.16 241 GLU A O 1
ATOM 1759 N N . GLY A 1 242 ? 42.111 49.075 47.035 1.00 34.49 242 GLY A N 1
ATOM 1760 C CA . GLY A 1 242 ? 42.218 48.961 45.593 1.00 36.44 242 GLY A CA 1
ATOM 1761 C C . GLY A 1 242 ? 41.596 47.637 45.178 1.00 40.89 242 GLY A C 1
ATOM 1762 O O . GLY A 1 242 ? 41.568 46.686 45.959 1.00 42.85 242 GLY A O 1
ATOM 1763 N N . GLY A 1 243 ? 41.080 47.568 43.959 1.00 37.28 243 GLY A N 1
ATOM 1764 C CA . GLY A 1 243 ? 40.482 46.330 43.494 1.00 33.52 243 GLY A CA 1
ATOM 1765 C C . GLY A 1 243 ? 39.827 46.553 42.149 1.00 29.62 243 GLY A C 1
ATOM 1766 O O . GLY A 1 243 ? 39.742 47.685 41.689 1.00 31.24 243 GLY A O 1
ATOM 1767 N N . VAL A 1 244 ? 39.393 45.474 41.507 1.00 27.89 244 VAL A N 1
ATOM 1768 C CA . VAL A 1 244 ? 38.714 45.573 40.217 1.00 23.69 244 VAL A CA 1
ATOM 1769 C C . VAL A 1 244 ? 37.253 45.379 40.603 1.00 19.82 244 VAL A C 1
ATOM 1770 O O . VAL A 1 244 ? 36.804 44.267 40.851 1.00 25.27 244 VAL A O 1
ATOM 1774 N N . TYR A 1 245 ? 36.529 46.485 40.695 1.00 28.17 245 TYR A N 1
ATOM 1775 C CA . TYR A 1 245 ? 35.138 46.449 41.121 1.00 24.90 245 TYR A CA 1
ATOM 1776 C C . TYR A 1 245 ? 34.120 46.779 40.051 1.00 23.50 245 TYR A C 1
ATOM 1777 O O . TYR A 1 245 ? 34.436 47.333 39.001 1.00 24.67 245 TYR A O 1
ATOM 1786 N N . SER A 1 246 ? 32.876 46.448 40.385 1.00 20.35 246 SER A N 1
ATOM 1787 C CA . SER A 1 246 ? 31.721 46.817 39.595 1.00 19.61 246 SER A CA 1
ATOM 1788 C C . SER A 1 246 ? 30.794 47.263 40.720 1.00 23.14 246 SER A C 1
ATOM 1789 O O . SER A 1 246 ? 30.970 46.861 41.890 1.00 22.14 246 SER A O 1
ATOM 1792 N N . ILE A 1 247 ? 29.839 48.127 40.394 1.00 19.25 247 ILE A N 1
ATOM 1793 C CA . ILE A 1 247 ? 28.915 48.623 41.391 1.00 21.04 247 ILE A CA 1
ATOM 1794 C C . ILE A 1 247 ? 27.484 48.225 41.025 1.00 24.46 247 ILE A C 1
ATOM 1795 O O . ILE A 1 247 ? 27.099 48.268 39.865 1.00 22.95 247 ILE A O 1
ATOM 1800 N N . VAL A 1 248 ? 26.720 47.755 41.998 1.00 23.09 248 VAL A N 1
ATOM 1801 C CA . VAL A 1 248 ? 25.337 47.455 41.709 1.00 23.92 248 VAL A CA 1
ATOM 1802 C C . VAL A 1 248 ? 24.512 48.489 42.481 1.00 24.37 248 VAL A C 1
ATOM 1803 O O . VAL A 1 248 ? 24.707 48.677 43.693 1.00 25.04 248 VAL A O 1
ATOM 1807 N N . ILE A 1 249 ? 23.657 49.207 41.755 1.00 17.20 249 ILE A N 1
ATOM 1808 C CA . ILE A 1 249 ? 22.737 50.215 42.328 1.00 20.10 249 ILE A CA 1
ATOM 1809 C C . ILE A 1 249 ? 21.358 49.543 42.171 1.00 20.75 249 ILE A C 1
ATOM 1810 O O . ILE A 1 249 ? 20.723 49.613 41.121 1.00 18.16 249 ILE A O 1
ATOM 1815 N N . PRO A 1 250 ? 20.868 48.915 43.239 1.00 20.68 250 PRO A N 1
ATOM 1816 C CA . PRO A 1 250 ? 19.591 48.219 43.170 1.00 20.74 250 PRO A CA 1
ATOM 1817 C C . PRO A 1 250 ? 18.326 49.043 43.093 1.00 23.60 250 PRO A C 1
ATOM 1818 O O . PRO A 1 250 ? 18.311 50.238 43.440 1.00 19.59 250 PRO A O 1
ATOM 1822 N N . ALA A 1 251 ? 17.285 48.399 42.564 1.00 20.60 251 ALA A N 1
ATOM 1823 C CA . ALA A 1 251 ? 15.967 49.001 42.525 1.00 16.20 251 ALA A CA 1
ATOM 1824 C C . ALA A 1 251 ? 15.522 48.583 43.916 1.00 23.55 251 ALA A C 1
ATOM 1825 O O . ALA A 1 251 ? 16.256 47.862 44.611 1.00 21.12 251 ALA A O 1
ATOM 1827 N N . ARG A 1 252 ? 14.335 49.001 44.332 1.00 24.92 252 ARG A N 1
ATOM 1828 C CA . ARG A 1 252 ? 13.855 48.637 45.661 1.00 24.48 252 ARG A CA 1
ATOM 1829 C C . ARG A 1 252 ? 13.911 47.135 45.865 1.00 20.82 252 ARG A C 1
ATOM 1830 O O . ARG A 1 252 ? 13.276 46.375 45.131 1.00 23.82 252 ARG A O 1
ATOM 1838 N N . LEU A 1 253 ? 14.663 46.693 46.872 1.00 15.93 253 LEU A N 1
ATOM 1839 C CA . LEU A 1 253 ? 14.826 45.266 47.120 1.00 20.39 253 LEU A CA 1
ATOM 1840 C C . LEU A 1 253 ? 13.567 44.574 47.565 1.00 26.09 253 LEU A C 1
ATOM 1841 O O . LEU A 1 253 ? 12.762 45.137 48.301 1.00 23.57 253 LEU A O 1
ATOM 1846 N N . SER A 1 254 ? 13.417 43.333 47.138 1.00 18.65 254 SER A N 1
ATOM 1847 C CA . SER A 1 254 ? 12.284 42.520 47.537 1.00 28.42 254 SER A CA 1
ATOM 1848 C C . SER A 1 254 ? 12.642 42.040 48.946 1.00 25.74 254 SER A C 1
ATOM 1849 O O . SER A 1 254 ? 13.814 42.014 49.320 1.00 26.41 254 SER A O 1
ATOM 1852 N N . GLY A 1 255 ? 11.644 41.683 49.742 1.00 26.51 255 GLY A N 1
ATOM 1853 C CA . GLY A 1 255 ? 11.935 41.219 51.087 1.00 27.10 255 GLY A CA 1
ATOM 1854 C C . GLY A 1 255 ? 12.966 40.106 51.104 1.00 30.87 255 GLY A C 1
ATOM 1855 O O . GLY A 1 255 ? 13.902 40.119 51.912 1.00 23.40 255 GLY A O 1
ATOM 1856 N N . VAL A 1 256 ? 12.800 39.131 50.215 1.00 25.93 256 VAL A N 1
ATOM 1857 C CA . VAL A 1 256 ? 13.746 38.025 50.144 1.00 29.51 256 VAL A CA 1
ATOM 1858 C C . VAL A 1 256 ? 15.129 38.537 49.725 1.00 27.50 256 VAL A C 1
ATOM 1859 O O . VAL A 1 256 ? 16.143 38.041 50.208 1.00 23.65 256 VAL A O 1
ATOM 1863 N N . GLU A 1 257 ? 15.172 39.551 48.861 1.00 24.89 257 GLU A N 1
ATOM 1864 C CA . GLU A 1 257 ? 16.461 40.096 48.420 1.00 27.42 257 GLU A CA 1
ATOM 1865 C C . GLU A 1 257 ? 17.267 40.788 49.516 1.00 25.91 257 GLU A C 1
ATOM 1866 O O . GLU A 1 257 ? 18.493 40.707 49.527 1.00 21.35 257 GLU A O 1
ATOM 1872 N N . GLU A 1 258 ? 16.582 41.504 50.405 1.00 24.66 258 GLU A N 1
ATOM 1873 C CA . GLU A 1 258 ? 17.232 42.178 51.530 1.00 28.28 258 GLU A CA 1
ATOM 1874 C C . GLU A 1 258 ? 17.925 41.127 52.386 1.00 26.68 258 GLU A C 1
ATOM 1875 O O . GLU A 1 258 ? 19.031 41.339 52.898 1.00 27.14 258 GLU A O 1
ATOM 1881 N N . TRP A 1 259 ? 17.259 39.988 52.543 1.00 23.97 259 TRP A N 1
ATOM 1882 C CA . TRP A 1 259 ? 17.803 38.894 53.335 1.00 25.25 259 TRP A CA 1
ATOM 1883 C C . TRP A 1 259 ? 19.021 38.310 52.620 1.00 27.92 259 TRP A C 1
ATOM 1884 O O . TRP A 1 259 ? 20.056 38.093 53.251 1.00 24.08 259 TRP A O 1
ATOM 1895 N N . LEU A 1 260 ? 18.900 38.070 51.312 1.00 27.11 260 LEU A N 1
ATOM 1896 C CA . LEU A 1 260 ? 19.997 37.518 50.504 1.00 28.03 260 LEU A CA 1
ATOM 1897 C C . LEU A 1 260 ? 21.199 38.456 50.465 1.00 21.15 260 LEU A C 1
ATOM 1898 O O . LEU A 1 260 ? 22.327 38.016 50.674 1.00 26.72 260 LEU A O 1
ATOM 1903 N N . LEU A 1 261 ? 20.957 39.740 50.182 1.00 25.06 261 LEU A N 1
ATOM 1904 C CA . LEU A 1 261 ? 22.024 40.751 50.115 1.00 25.05 261 LEU A CA 1
ATOM 1905 C C . LEU A 1 261 ? 22.705 40.969 51.473 1.00 27.77 261 LEU A C 1
ATOM 1906 O O . LEU A 1 261 ? 23.920 41.183 51.548 1.00 23.87 261 LEU A O 1
ATOM 1911 N N . ALA A 1 262 ? 21.924 40.929 52.547 1.00 24.55 262 ALA A N 1
ATOM 1912 C CA . ALA A 1 262 ? 22.485 41.098 53.884 1.00 26.22 262 ALA A CA 1
ATOM 1913 C C . ALA A 1 262 ? 23.457 39.938 54.149 1.00 22.21 262 ALA A C 1
ATOM 1914 O O . ALA A 1 262 ? 24.541 40.139 54.672 1.00 25.27 262 ALA A O 1
ATOM 1916 N N . ALA A 1 263 ? 23.069 38.719 53.795 1.00 24.33 263 ALA A N 1
ATOM 1917 C CA . ALA A 1 263 ? 23.958 37.569 54.002 1.00 25.42 263 ALA A CA 1
ATOM 1918 C C . ALA A 1 263 ? 25.232 37.670 53.148 1.00 30.47 263 ALA A C 1
ATOM 1919 O O . ALA A 1 263 ? 26.349 37.403 53.626 1.00 25.38 263 ALA A O 1
ATOM 1921 N N . ALA A 1 264 ? 25.062 38.075 51.887 1.00 30.78 264 ALA A N 1
ATOM 1922 C CA . ALA A 1 264 ? 26.178 38.211 50.945 1.00 24.46 264 ALA A CA 1
ATOM 1923 C C . ALA A 1 264 ? 27.200 39.271 51.367 1.00 29.27 264 ALA A C 1
ATOM 1924 O O . ALA A 1 264 ? 28.397 39.095 51.178 1.00 23.47 264 ALA A O 1
ATOM 1926 N N . SER A 1 265 ? 26.727 40.379 51.925 1.00 24.37 265 SER A N 1
ATOM 1927 C CA . SER A 1 265 ? 27.614 41.453 52.336 1.00 25.05 265 SER A CA 1
ATOM 1928 C C . SER A 1 265 ? 28.039 41.349 53.804 1.00 31.81 265 SER A C 1
ATOM 1929 O O . SER A 1 265 ? 28.738 42.223 54.308 1.00 32.38 265 SER A O 1
ATOM 1932 N N . GLY A 1 266 ? 27.618 40.281 54.478 1.00 33.53 266 GLY A N 1
ATOM 1933 C CA . GLY A 1 266 ? 27.961 40.095 55.877 1.00 34.07 266 GLY A CA 1
ATOM 1934 C C . GLY A 1 266 ? 27.357 41.220 56.690 1.00 39.94 266 GLY A C 1
ATOM 1935 O O . GLY A 1 266 ? 28.003 41.793 57.561 1.00 40.28 266 GLY A O 1
ATOM 1936 N N . GLN A 1 267 ? 26.101 41.539 56.404 1.00 35.20 267 GLN A N 1
ATOM 1937 C CA . GLN A 1 267 ? 25.434 42.623 57.091 1.00 39.53 267 GLN A CA 1
ATOM 1938 C C . GLN A 1 267 ? 24.196 42.094 57.818 1.00 40.81 267 GLN A C 1
ATOM 1939 O O . GLN A 1 267 ? 23.741 40.983 57.565 1.00 40.62 267 GLN A O 1
ATOM 1945 N N . ARG A 1 268 ? 23.664 42.893 58.733 1.00 49.44 268 ARG A N 1
ATOM 1946 C CA . ARG A 1 268 ? 22.487 42.505 59.497 1.00 49.03 268 ARG A CA 1
ATOM 1947 C C . ARG A 1 268 ? 21.274 43.278 59.039 1.00 45.96 268 ARG A C 1
ATOM 1948 O O . ARG A 1 268 ? 21.349 44.476 58.764 1.00 47.70 268 ARG A O 1
ATOM 1956 N N . ARG A 1 269 ? 20.151 42.582 58.939 1.00 48.89 269 ARG A N 1
ATOM 1957 C CA . ARG A 1 269 ? 18.917 43.231 58.566 1.00 49.56 269 ARG A CA 1
ATOM 1958 C C . ARG A 1 269 ? 18.403 43.890 59.848 1.00 50.55 269 ARG A C 1
ATOM 1959 O O . ARG A 1 269 ? 18.602 43.376 60.946 1.00 44.76 269 ARG A O 1
ATOM 1967 N N . PRO A 1 270 ? 17.758 45.053 59.727 1.00 48.07 270 PRO A N 1
ATOM 1968 C CA . PRO A 1 270 ? 17.498 45.755 58.472 1.00 46.24 270 PRO A CA 1
ATOM 1969 C C . PRO A 1 270 ? 18.738 46.397 57.860 1.00 47.82 270 PRO A C 1
ATOM 1970 O O . PRO A 1 270 ? 19.587 46.940 58.575 1.00 42.37 270 PRO A O 1
ATOM 1974 N N . LEU A 1 271 ? 18.852 46.321 56.535 1.00 40.02 271 LEU A N 1
ATOM 1975 C CA . LEU A 1 271 ? 19.954 46.980 55.870 1.00 35.47 271 LEU A CA 1
ATOM 1976 C C . LEU A 1 271 ? 19.519 48.425 56.027 1.00 33.84 271 LEU A C 1
ATOM 1977 O O . LEU A 1 271 ? 18.330 48.718 55.964 1.00 37.37 271 LEU A O 1
ATOM 1982 N N . GLU A 1 272 ? 20.460 49.328 56.246 1.00 34.02 272 GLU A N 1
ATOM 1983 C CA . GLU A 1 272 ? 20.106 50.720 56.424 1.00 41.39 272 GLU A CA 1
ATOM 1984 C C . GLU A 1 272 ? 20.335 51.508 55.153 1.00 42.60 272 GLU A C 1
ATOM 1985 O O . GLU A 1 272 ? 21.341 51.317 54.466 1.00 40.28 272 GLU A O 1
ATOM 1991 N N . TYR A 1 273 ? 19.376 52.375 54.839 1.00 39.51 273 TYR A N 1
ATOM 1992 C CA . TYR A 1 273 ? 19.438 53.244 53.670 1.00 33.45 273 TYR A CA 1
ATOM 1993 C C . TYR A 1 273 ? 18.248 54.197 53.713 1.00 31.95 273 TYR A C 1
ATOM 1994 O O . TYR A 1 273 ? 17.296 53.965 54.454 1.00 34.47 273 TYR A O 1
ATOM 2003 N N . ASP A 1 274 ? 18.316 55.269 52.929 1.00 27.31 274 ASP A N 1
ATOM 2004 C CA . ASP A 1 274 ? 17.272 56.286 52.896 1.00 31.44 274 ASP A CA 1
ATOM 2005 C C . ASP A 1 274 ? 15.895 55.702 52.574 1.00 33.55 274 ASP A C 1
ATOM 2006 O O . ASP A 1 274 ? 15.634 55.249 51.462 1.00 28.66 274 ASP A O 1
ATOM 2011 N N . ARG A 1 275 ? 15.006 55.741 53.563 1.00 40.88 275 ARG A N 1
ATOM 2012 C CA . ARG A 1 275 ? 13.674 55.165 53.415 1.00 43.10 275 ARG A CA 1
ATOM 2013 C C . ARG A 1 275 ? 12.597 55.983 52.714 1.00 40.26 275 ARG A C 1
ATOM 2014 O O . ARG A 1 275 ? 11.411 55.647 52.775 1.00 41.27 275 ARG A O 1
ATOM 2022 N N . SER A 1 276 ? 13.001 57.045 52.029 1.00 31.85 276 SER A N 1
ATOM 2023 C CA . SER A 1 276 ? 12.039 57.837 51.285 1.00 32.96 276 SER A CA 1
ATOM 2024 C C . SER A 1 276 ? 12.497 58.026 49.829 1.00 29.46 276 SER A C 1
ATOM 2025 O O . SER A 1 276 ? 11.706 58.373 48.966 1.00 30.42 276 SER A O 1
ATOM 2028 N N . VAL A 1 277 ? 13.759 57.732 49.538 1.00 25.59 277 VAL A N 1
ATOM 2029 C CA . VAL A 1 277 ? 14.275 57.953 48.180 1.00 23.30 277 VAL A CA 1
ATOM 2030 C C . VAL A 1 277 ? 13.556 57.154 47.075 1.00 19.37 277 VAL A C 1
ATOM 2031 O O . VAL A 1 277 ? 13.217 57.717 46.037 1.00 23.00 277 VAL A O 1
ATOM 2035 N N . TYR A 1 278 ? 13.301 55.865 47.299 1.00 22.97 278 TYR A N 1
ATOM 2036 C CA . TYR A 1 278 ? 12.658 55.055 46.263 1.00 25.91 278 TYR A CA 1
ATOM 2037 C C . TYR A 1 278 ? 11.249 55.486 45.937 1.00 27.83 278 TYR A C 1
ATOM 2038 O O . TYR A 1 278 ? 10.836 55.409 44.787 1.00 24.00 278 TYR A O 1
ATOM 2047 N N . GLU A 1 279 ? 10.504 55.919 46.952 1.00 26.45 279 GLU A N 1
ATOM 2048 C CA . GLU A 1 279 ? 9.139 56.373 46.717 1.00 24.04 279 GLU A CA 1
ATOM 2049 C C . GLU A 1 279 ? 9.187 57.678 45.921 1.00 23.76 279 GLU A C 1
ATOM 2050 O O . GLU A 1 279 ? 8.344 57.921 45.054 1.00 22.93 279 GLU A O 1
ATOM 2056 N N . THR A 1 280 ? 10.182 58.518 46.198 1.00 22.92 280 THR A N 1
ATOM 2057 C CA . THR A 1 280 ? 10.320 59.771 45.451 1.00 23.33 280 THR A CA 1
ATOM 2058 C C . THR A 1 280 ? 10.748 59.519 43.994 1.00 26.32 280 THR A C 1
ATOM 2059 O O . THR A 1 280 ? 10.371 60.266 43.085 1.00 22.96 280 THR A O 1
ATOM 2063 N N . VAL A 1 281 ? 11.558 58.491 43.767 1.00 25.05 281 VAL A N 1
ATOM 2064 C CA . VAL A 1 281 ? 11.964 58.151 42.399 1.00 22.14 281 VAL A CA 1
ATOM 2065 C C . VAL A 1 281 ? 10.672 57.696 41.686 1.00 18.61 281 VAL A C 1
ATOM 2066 O O . VAL A 1 281 ? 10.392 58.085 40.561 1.00 23.60 281 VAL A O 1
ATOM 2070 N N . GLU A 1 282 ? 9.910 56.847 42.376 1.00 26.54 282 GLU A N 1
ATOM 2071 C CA . GLU A 1 282 ? 8.635 56.316 41.898 1.00 29.78 282 GLU A CA 1
ATOM 2072 C C . GLU A 1 282 ? 7.728 57.451 41.418 1.00 33.22 282 GLU A C 1
ATOM 2073 O O . GLU A 1 282 ? 7.168 57.383 40.319 1.00 35.73 282 GLU A O 1
ATOM 2079 N N . GLU A 1 283 ? 7.605 58.502 42.232 1.00 30.17 283 GLU A N 1
ATOM 2080 C CA . GLU A 1 283 ? 6.797 59.683 41.888 1.00 31.11 283 GLU A CA 1
ATOM 2081 C C . GLU A 1 283 ? 7.271 60.363 40.610 1.00 29.29 283 GLU A C 1
ATOM 2082 O O . GLU A 1 283 ? 6.482 60.757 39.754 1.00 28.07 283 GLU A O 1
ATOM 2088 N N . ASN A 1 284 ? 8.572 60.561 40.501 1.00 25.83 284 ASN A N 1
ATOM 2089 C CA . ASN A 1 284 ? 9.069 61.190 39.309 1.00 24.86 284 ASN A CA 1
ATOM 2090 C C . ASN A 1 284 ? 8.935 60.267 38.104 1.00 28.91 284 ASN A C 1
ATOM 2091 O O . ASN A 1 284 ? 8.790 60.740 36.973 1.00 26.91 284 ASN A O 1
ATOM 2096 N N . CYS A 1 285 ? 8.977 58.954 38.336 1.00 25.23 285 CYS A N 1
ATOM 2097 C CA . CYS A 1 285 ? 8.835 58.018 37.230 1.00 29.88 285 CYS A CA 1
ATOM 2098 C C . CYS A 1 285 ? 7.430 58.182 36.678 1.00 30.80 285 CYS A C 1
ATOM 2099 O O . CYS A 1 285 ? 7.244 58.336 35.475 1.00 31.93 285 CYS A O 1
ATOM 2102 N N . LYS A 1 286 ? 6.445 58.173 37.571 1.00 36.85 286 LYS A N 1
ATOM 2103 C CA . LYS A 1 286 ? 5.054 58.324 37.168 1.00 39.03 286 LYS A CA 1
ATOM 2104 C C . LYS A 1 286 ? 4.781 59.658 36.486 1.00 37.28 286 LYS A C 1
ATOM 2105 O O . LYS A 1 286 ? 3.893 59.744 35.646 1.00 37.91 286 LYS A O 1
ATOM 2111 N N . LYS A 1 287 ? 5.534 60.697 36.840 1.00 38.23 287 LYS A N 1
ATOM 2112 C CA . LYS A 1 287 ? 5.349 62.008 36.219 1.00 39.88 287 LYS A CA 1
ATOM 2113 C C . LYS A 1 287 ? 5.963 62.054 34.821 1.00 38.27 287 LYS A C 1
ATOM 2114 O O . LYS A 1 287 ? 5.744 63.009 34.082 1.00 42.53 287 LYS A O 1
ATOM 2120 N N . GLY A 1 288 ? 6.752 61.047 34.468 1.00 38.68 288 GLY A N 1
ATOM 2121 C CA . GLY A 1 288 ? 7.369 61.023 33.148 1.00 35.85 288 GLY A CA 1
ATOM 2122 C C . GLY A 1 288 ? 8.628 61.873 33.055 1.00 41.00 288 GLY A C 1
ATOM 2123 O O . GLY A 1 288 ? 9.151 62.135 31.971 1.00 35.78 288 GLY A O 1
ATOM 2124 N N . VAL A 1 289 ? 9.118 62.308 34.207 1.00 39.62 289 VAL A N 1
ATOM 2125 C CA . VAL A 1 289 ? 10.318 63.125 34.275 1.00 34.69 289 VAL A CA 1
ATOM 2126 C C . VAL A 1 289 ? 11.523 62.521 33.548 1.00 39.69 289 VAL A C 1
ATOM 2127 O O . VAL A 1 289 ? 12.251 63.216 32.819 1.00 35.24 289 VAL A O 1
ATOM 2131 N N . TYR A 1 290 ? 11.736 61.220 33.739 1.00 33.11 290 TYR A N 1
ATOM 2132 C CA . TYR A 1 290 ? 12.908 60.579 33.178 1.00 37.02 290 TYR A CA 1
ATOM 2133 C C . TYR A 1 290 ? 12.906 60.170 31.709 1.00 41.33 290 TYR A C 1
ATOM 2134 O O . TYR A 1 290 ? 13.755 59.401 31.283 1.00 38.91 290 TYR A O 1
ATOM 2151 N N . GLU A 1 292 ? 12.905 62.025 27.924 1.00 61.44 292 GLU A N 1
ATOM 2152 C CA . GLU A 1 292 ? 12.931 63.294 27.195 1.00 64.30 292 GLU A CA 1
ATOM 2153 C C . GLU A 1 292 ? 13.289 63.160 25.718 1.00 69.06 292 GLU A C 1
ATOM 2154 O O . GLU A 1 292 ? 12.498 63.564 24.860 1.00 71.90 292 GLU A O 1
ATOM 2160 N N . PRO A 1 293 ? 14.477 62.605 25.387 1.00 67.61 293 PRO A N 1
ATOM 2161 C CA . PRO A 1 293 ? 15.594 62.064 26.178 1.00 65.95 293 PRO A CA 1
ATOM 2162 C C . PRO A 1 293 ? 16.686 63.102 26.441 1.00 64.06 293 PRO A C 1
ATOM 2163 O O . PRO A 1 293 ? 16.466 64.296 26.289 1.00 61.58 293 PRO A O 1
ATOM 2167 N N . VAL A 1 294 ? 17.870 62.630 26.817 1.00 62.03 294 VAL A N 1
ATOM 2168 C CA . VAL A 1 294 ? 18.997 63.513 27.100 1.00 67.66 294 VAL A CA 1
ATOM 2169 C C . VAL A 1 294 ? 20.253 63.023 26.380 1.00 72.33 294 VAL A C 1
ATOM 2170 O O . VAL A 1 294 ? 21.286 62.806 27.049 1.00 75.08 294 VAL A O 1
#

Nearest PDB structures (foldseek):
  1wde-assembly1_A  TM=1.004E+00  e=4.327E-62  Aeropyrum pernix
  2ejk-assembly1_B  TM=8.663E-01  e=5.943E-18  Pyrococcus horikoshii OT3
  2p6k-assembly1_B  TM=8.658E-01  e=3.678E-17  Pyrococcus horikoshii OT3
  2dv7-assembly1_B  TM=8.358E-01  e=1.962E-17  Pyrococcus horikoshii OT3
  2eeq-assembly1_B  TM=8.354E-01  e=1.214E-16  Pyrococcus horikoshii OT3

Secondary structure (DSSP, 8-state):
---EEEEEE-BSS----HHHHHHHHH-SEEEEE------HHHHHHHHHHHTSSSEEE--HHHHHTSHHHHT--SS--EEEEEESB----SSHHHHHHHHHHTT-EEEEE----HHHHHHHH---GGGEEEEEEE--GGG----HHHHHHHHHHHHHT-EEEEEE-B-TTSPBPPHHHHHHHHHHHHHHHHHHHTS---GGGS-EEEEE--GGG--EEEEES-HHHHHT--PPP---EEEE-SSPPHHHHHHHHHHTT--SSPP--TTHHHHHHHHHHHT-----

InterPro domains:
  IPR000878 Tetrapyrrole methylase [PF00590] (10-178)
  IPR004551 Diphthine synthase [MF_01084] (9-267)
  IPR004551 Diphthine synthase [PIRSF036432] (9-269)
  IPR004551 Diphthine synthase [PTHR10882] (11-265)
  IPR004551 Diphthine synthase [TIGR00522] (10-258)
  IPR004551 Diphthine synthase [cd11647] (9-253)
  IPR014776 Tetrapyrrole methylase, subdomain 2 [G3DSA:3.30.950.10] (121-294)
  IPR014777 Tetrapyrrole methylase, subdomain 1 [G3DSA:3.40.1010.10] (1-120)
  IPR035996 Tetrapyrrole methylase superfamily [SSF53790] (9-284)

Sequence (284 aa):
EAVTLLLVGWGYAPGQTLEALDAVRRADVVYVESYTPGSSWLYKSVVEAAGEARVVEASRRDLEERSREIVSRALDAVVAVVTAGDPVATTHSSLAAEALEAGVAVRYIPGVSGVQAARGATLSFYRFGGTVTLPGPWRGVTPISVARRIYLNLCAGLHTTALLDVDERGVQLSPGQGVSLLLEADREYAREAGAPALLARLPSVLVEAGAGGGHRVLYWSSLERLSTADVEGGVYSIVIPARLSGVEEWLLAAASGQRRPLEYDRSVYETVEENCKKGVYEPV

B-factor: mean 40.71, std 20.42, range [11.59, 116.52]

Foldseek 3Di:
DFAAEEEAAQEADPPRDPVRLVLLQPFPAEEEEEQLAPCPCVQVNSCVSHPVPHYHYAYDCCCVVVLVCQLPNDDGTYYYYYYHAFSPSDPCVVSVVVSVVVVHHYDGHHYHHFLNLFVVLAADPVQADEEEEQDACVVVDQPQLRLLVCLVSLLVQHKYKYAFDADPVSFTDALLRSLQSPQVSQCVNCVVLVHHRQQQQFKKWKKARDPPRDIAIATGQGSVVRNPDPDDGGRIMMIGGHPHDPVSCVRRCVSNVHDPPPHGDPCRNVRSNVCSVVVSSPPD

CATH classification: 3.40.1010.10 (+1 more: 3.30.950.10)

Organism: Aeropyrum pernix (strain ATCC 700893 / DSM 11879 / JCM 9820 / NBRC 100138 / K1) (NCBI:txid272557)